Protein AF-G3Q3B6-F1 (afdb_monomer)

Organism: Gasterosteus aculeatus (NCBI:txid69293)

InterPro domains:
  IPR000182 GNAT domain [PF00583] (89-190)
  IPR000182 GNAT domain [PS51186] (56-191)
  IPR016181 Acyl-CoA N-acyltransferase [SSF55729] (72-191)
  IPR050769 N-acetyltransferase, camello-type [PTHR13947] (3-191)

Mean predicted aligned error: 5.55 Å

Secondary structure (DSSP, 8-state):
-TTEEEEE--GGGHHHHHHHHHHHHHHHHHIIIIIHHHH-HHHHHHHHHHHHHHHHHH--THHHHHHHHHHHHHHHHHHHHHHHHHHHHHHTTTTTSHHHHHSSSSEEEEEEEETTEEEEEEEEEE-SSTTPPEEEEEEEE-GGGTTSSHHHHHHHHHHHHHHHTT-S-EEE----SS-HHHHHHHHTT--

Radius of gyration: 20.6 Å; Cα contacts (8 Å, |Δi|>4): 233; chains: 1; bounding box: 47×40×57 Å

Foldseek 3Di:
DVAKDKDFDDPVCLVLLLVQLLVQLVVVLCCCLPVVCVVCVVNVVVQVVVLVVVCVVPVDPVSVPVSVVVSSVVSSVVSNVVSVVVSVVCCVPCSVCVCVRAVDPQKTKIFIDDPNHGFWIWMWGADPPVLGAIEIDSTGGHPVCPPVCPSVVRLVVNVVSCVVVVRPYYDYDDPDPDDPVVVSVVVSVHD

Structure (mmCIF, N/CA/C/O backbone):
data_AF-G3Q3B6-F1
#
_entry.id   AF-G3Q3B6-F1
#
loop_
_atom_site.group_PDB
_atom_site.id
_atom_site.type_symbol
_atom_site.label_atom_id
_atom_site.label_alt_id
_atom_site.label_comp_id
_atom_site.label_asym_id
_atom_site.label_entity_id
_atom_site.label_seq_id
_atom_site.pdbx_PDB_ins_code
_atom_site.Cartn_x
_atom_site.Cartn_y
_atom_site.Cartn_z
_atom_site.occupancy
_atom_site.B_iso_or_equiv
_atom_site.auth_seq_id
_atom_site.auth_comp_id
_atom_site.auth_asym_id
_atom_site.auth_atom_id
_atom_site.pdbx_PDB_model_num
ATOM 1 N N . LEU A 1 1 ? -15.740 -17.946 1.221 1.00 59.12 1 LEU A N 1
ATOM 2 C CA . LEU A 1 1 ? -15.322 -17.096 2.367 1.00 59.12 1 LEU A CA 1
ATOM 3 C C . LEU A 1 1 ? -15.777 -17.650 3.726 1.00 59.12 1 LEU A C 1
ATOM 5 O O . LEU A 1 1 ? -15.779 -16.903 4.690 1.00 59.12 1 LEU A O 1
ATOM 9 N N . GLN A 1 2 ? -16.114 -18.942 3.843 1.00 56.19 2 GLN A N 1
ATOM 10 C CA . GLN A 1 2 ? -16.804 -19.506 5.017 1.00 56.19 2 GLN A CA 1
ATOM 11 C C . GLN A 1 2 ? -16.041 -19.474 6.359 1.00 56.19 2 GLN A C 1
ATOM 13 O O . GLN A 1 2 ? -16.609 -19.918 7.333 1.00 56.19 2 GLN A O 1
ATOM 18 N N . ASN A 1 3 ? -14.832 -18.907 6.447 1.00 81.38 3 ASN A N 1
ATOM 19 C CA . ASN A 1 3 ? -14.076 -18.725 7.699 1.00 81.38 3 ASN A CA 1
ATOM 20 C C . ASN A 1 3 ? -13.220 -17.437 7.663 1.00 81.38 3 ASN A C 1
ATOM 22 O O . ASN A 1 3 ? -12.072 -17.445 8.104 1.00 81.38 3 ASN A O 1
ATOM 26 N N . LEU A 1 4 ? -13.714 -16.356 7.040 1.00 91.69 4 LEU A N 1
ATOM 27 C CA . LEU A 1 4 ? -13.042 -15.051 7.102 1.00 91.69 4 LEU A CA 1
ATOM 28 C C . LEU A 1 4 ? -13.477 -14.323 8.376 1.00 91.69 4 LEU A C 1
ATOM 30 O O . LEU A 1 4 ? -14.649 -13.978 8.509 1.00 91.69 4 LEU A O 1
ATOM 34 N N . VAL A 1 5 ? -12.526 -14.025 9.255 1.00 94.94 5 VAL A N 1
ATOM 35 C CA . VAL A 1 5 ? -12.760 -13.225 10.461 1.00 94.94 5 VAL A CA 1
ATOM 36 C C . VAL A 1 5 ? -11.891 -11.980 10.392 1.00 94.94 5 VAL A C 1
ATOM 38 O O . VAL A 1 5 ? -10.690 -12.072 10.157 1.00 94.94 5 VAL A O 1
ATOM 41 N N . VAL A 1 6 ? -12.494 -10.807 10.583 1.00 96.88 6 VAL A N 1
ATOM 42 C CA . VAL A 1 6 ? -11.742 -9.562 10.765 1.00 96.88 6 VAL A CA 1
ATOM 43 C C . VAL A 1 6 ? -11.764 -9.223 12.245 1.00 96.88 6 VAL A C 1
ATOM 45 O O . VAL A 1 6 ? -12.829 -8.927 12.786 1.00 96.88 6 VAL A O 1
ATOM 48 N N . ARG A 1 7 ? -10.597 -9.280 12.884 1.00 96.56 7 ARG A N 1
ATOM 49 C CA . ARG A 1 7 ? -10.422 -8.994 14.312 1.00 96.56 7 ARG A CA 1
ATOM 50 C C . ARG A 1 7 ? -9.305 -7.985 14.531 1.00 96.56 7 ARG A C 1
ATOM 52 O O . ARG A 1 7 ? -8.579 -7.635 13.603 1.00 96.56 7 ARG A O 1
ATOM 59 N N . GLU A 1 8 ? -9.214 -7.472 15.747 1.00 96.75 8 GLU A N 1
ATOM 60 C CA . GLU A 1 8 ? -8.090 -6.628 16.141 1.00 96.75 8 GLU A CA 1
ATOM 61 C C . GLU A 1 8 ? -6.790 -7.434 16.154 1.00 96.75 8 GLU A C 1
ATOM 63 O O . GLU A 1 8 ? -6.793 -8.663 16.270 1.00 96.75 8 GLU A O 1
ATOM 68 N N . PHE A 1 9 ? -5.687 -6.719 15.970 1.00 96.75 9 PHE A N 1
ATOM 69 C CA . PHE A 1 9 ? -4.343 -7.266 16.050 1.00 96.75 9 PHE A CA 1
ATOM 70 C C . PHE A 1 9 ? -4.057 -7.885 17.419 1.00 96.75 9 PHE A C 1
ATOM 72 O O . PHE A 1 9 ? -4.293 -7.258 18.451 1.00 96.75 9 PHE A O 1
ATOM 79 N N . GLU A 1 10 ? -3.452 -9.067 17.407 1.00 95.44 10 GLU A N 1
ATOM 80 C CA . GLU A 1 10 ? -2.908 -9.723 18.590 1.00 95.44 10 GLU A CA 1
ATOM 81 C C . GLU A 1 10 ? -1.375 -9.792 18.489 1.00 95.44 10 GLU A C 1
ATOM 83 O O . GLU A 1 10 ? -0.837 -9.923 17.388 1.00 95.44 10 GLU A O 1
ATOM 88 N N . PRO A 1 11 ? -0.629 -9.760 19.611 1.00 94.12 11 PRO A N 1
ATOM 89 C CA . PRO A 1 11 ? 0.836 -9.818 19.581 1.00 94.12 11 PRO A CA 1
ATOM 90 C C . PRO A 1 11 ? 1.403 -11.044 18.848 1.00 94.12 11 PRO A C 1
ATOM 92 O O . PRO A 1 11 ? 2.481 -10.955 18.260 1.00 94.12 11 PRO A O 1
ATOM 95 N N . ALA A 1 12 ? 0.666 -12.160 18.841 1.00 94.50 12 ALA A N 1
ATOM 96 C CA . ALA A 1 12 ? 1.022 -13.372 18.105 1.00 94.50 12 ALA A CA 1
ATOM 97 C C . ALA A 1 12 ? 1.047 -13.160 16.578 1.00 94.50 12 ALA A C 1
ATOM 99 O O . ALA A 1 12 ? 1.847 -13.785 15.888 1.00 94.50 12 ALA A O 1
ATOM 100 N N . ASP A 1 13 ? 0.252 -12.223 16.051 1.00 95.00 13 ASP A N 1
ATOM 101 C CA . ASP A 1 13 ? 0.173 -11.944 14.613 1.00 95.00 13 ASP A CA 1
ATOM 102 C C . ASP A 1 13 ? 1.368 -11.120 14.104 1.00 95.00 13 ASP A C 1
ATOM 104 O O . ASP A 1 13 ? 1.509 -10.919 12.897 1.00 95.00 13 ASP A O 1
ATOM 108 N N . LYS A 1 14 ? 2.217 -10.585 14.999 1.00 94.31 14 LYS A N 1
ATOM 109 C CA . LYS A 1 14 ? 3.242 -9.578 14.667 1.00 94.31 14 LYS A CA 1
ATOM 110 C C . LYS A 1 14 ? 4.101 -9.985 13.474 1.00 94.31 14 LYS A C 1
ATOM 112 O O . LYS A 1 14 ? 4.296 -9.181 12.563 1.00 94.31 14 LYS A O 1
ATOM 117 N N . GLN A 1 15 ? 4.587 -11.223 13.471 1.00 94.25 15 GLN A N 1
ATOM 118 C CA . GLN A 1 15 ? 5.457 -11.720 12.411 1.00 94.25 15 GLN A CA 1
ATOM 119 C C . GLN A 1 15 ? 4.713 -11.834 11.073 1.00 94.25 15 GLN A C 1
ATOM 121 O O . GLN A 1 15 ? 5.225 -11.370 10.055 1.00 94.25 15 GLN A O 1
ATOM 126 N N . GLU A 1 16 ? 3.491 -12.374 11.068 1.00 95.19 16 GLU A N 1
ATOM 127 C CA . GLU A 1 16 ? 2.678 -12.496 9.850 1.00 95.19 16 GLU A CA 1
ATOM 128 C C . GLU A 1 16 ? 2.286 -11.124 9.285 1.00 95.19 16 GLU A C 1
ATOM 130 O O . GLU A 1 16 ? 2.344 -10.905 8.076 1.00 95.19 16 GLU A O 1
ATOM 135 N N . VAL A 1 17 ? 1.945 -10.164 10.150 1.00 95.44 17 VAL A N 1
ATOM 136 C CA . VAL A 1 17 ? 1.612 -8.786 9.756 1.00 95.44 17 VAL A CA 1
ATOM 137 C C . VAL A 1 17 ? 2.814 -8.086 9.124 1.00 95.44 17 VAL A C 1
ATOM 139 O O . VAL A 1 17 ? 2.673 -7.454 8.074 1.00 95.44 17 VAL A O 1
ATOM 142 N N . GLN A 1 18 ? 3.999 -8.213 9.730 1.00 94.12 18 GLN A N 1
ATOM 143 C CA . GLN A 1 18 ? 5.235 -7.640 9.194 1.00 94.12 18 GLN A CA 1
ATOM 144 C C . GLN A 1 18 ? 5.601 -8.251 7.837 1.00 94.12 18 GLN A C 1
ATOM 146 O O . GLN A 1 18 ? 5.939 -7.509 6.914 1.00 94.12 18 GLN A O 1
ATOM 151 N N . GLN A 1 19 ? 5.485 -9.575 7.694 1.00 94.12 19 GLN A N 1
ATOM 152 C CA . GLN A 1 19 ? 5.729 -10.274 6.430 1.00 94.12 19 GLN A CA 1
ATOM 153 C C . GLN A 1 19 ? 4.741 -9.833 5.347 1.00 94.12 19 GLN A C 1
ATOM 155 O O . GLN A 1 19 ? 5.152 -9.418 4.267 1.00 94.12 19 GLN A O 1
ATOM 160 N N . LEU A 1 20 ? 3.442 -9.812 5.652 1.00 94.06 20 LEU A N 1
ATOM 161 C CA . LEU A 1 20 ? 2.406 -9.401 4.704 1.00 94.06 20 LEU A CA 1
ATOM 162 C C . LEU A 1 20 ? 2.561 -7.938 4.255 1.00 94.06 20 LEU A C 1
ATOM 164 O O . LEU A 1 20 ? 2.286 -7.591 3.099 1.00 94.06 20 LEU A O 1
ATOM 168 N N . PHE A 1 21 ? 2.982 -7.062 5.168 1.00 92.38 21 PHE A N 1
ATOM 169 C CA . PHE A 1 21 ? 3.305 -5.678 4.847 1.00 92.38 21 PHE A CA 1
ATOM 170 C C . PHE A 1 21 ? 4.552 -5.583 3.957 1.00 92.38 21 PHE A C 1
ATOM 172 O O . PHE A 1 21 ? 4.517 -4.897 2.934 1.00 92.38 21 PHE A O 1
ATOM 179 N N . HIS A 1 22 ? 5.626 -6.292 4.315 1.00 92.12 22 HIS A N 1
ATOM 180 C CA . HIS A 1 22 ? 6.866 -6.343 3.544 1.00 92.12 22 HIS A CA 1
ATOM 181 C C . HIS A 1 22 ? 6.621 -6.830 2.112 1.00 92.12 22 HIS A C 1
ATOM 183 O O . HIS A 1 22 ? 6.992 -6.149 1.156 1.00 92.12 22 HIS A O 1
ATOM 189 N N . ASP A 1 23 ? 5.930 -7.956 1.955 1.00 90.88 23 ASP A N 1
ATOM 190 C CA . ASP A 1 23 ? 5.665 -8.563 0.653 1.00 90.88 23 ASP A CA 1
ATOM 191 C C . ASP A 1 23 ? 4.774 -7.663 -0.208 1.00 90.88 23 ASP A C 1
ATOM 193 O O . ASP A 1 23 ? 5.063 -7.438 -1.385 1.00 90.88 23 ASP A O 1
ATOM 197 N N . GLY A 1 24 ? 3.749 -7.050 0.397 1.00 88.25 24 GLY A N 1
ATOM 198 C CA . GLY A 1 24 ? 2.901 -6.069 -0.281 1.00 88.25 24 GLY A CA 1
ATOM 199 C C . GLY A 1 24 ? 3.683 -4.858 -0.804 1.00 88.25 24 GLY A C 1
ATOM 200 O O . GLY A 1 24 ? 3.431 -4.391 -1.915 1.00 88.25 24 GLY A O 1
ATOM 201 N N . MET A 1 25 ? 4.665 -4.371 -0.041 1.00 87.25 25 MET A N 1
ATOM 202 C CA . MET A 1 25 ? 5.545 -3.280 -0.471 1.00 87.25 25 MET A CA 1
ATOM 203 C C . MET A 1 25 ? 6.546 -3.728 -1.544 1.00 87.25 25 MET A C 1
ATOM 205 O O . MET A 1 25 ? 6.805 -2.979 -2.485 1.00 87.25 25 MET A O 1
ATOM 209 N N . MET A 1 26 ? 7.093 -4.942 -1.448 1.00 88.06 26 MET A N 1
ATOM 210 C CA . MET A 1 26 ? 8.046 -5.471 -2.428 1.00 88.06 26 MET A CA 1
ATOM 211 C C . MET A 1 26 ? 7.406 -5.724 -3.796 1.00 88.06 26 MET A C 1
ATOM 213 O O . MET A 1 26 ? 8.040 -5.469 -4.821 1.00 88.06 26 MET A O 1
ATOM 217 N N . GLU A 1 27 ? 6.136 -6.134 -3.843 1.00 85.44 27 GLU A N 1
ATOM 218 C CA . GLU A 1 27 ? 5.376 -6.227 -5.097 1.00 85.44 27 GLU A CA 1
ATOM 219 C C . GLU A 1 27 ? 5.288 -4.880 -5.830 1.00 85.44 27 GLU A C 1
ATOM 221 O O . GLU A 1 27 ? 5.292 -4.832 -7.064 1.00 85.44 27 GLU A O 1
ATOM 226 N N . MET A 1 28 ? 5.262 -3.774 -5.082 1.00 81.19 28 MET A N 1
ATOM 227 C CA . MET A 1 28 ? 5.187 -2.438 -5.657 1.00 81.19 28 MET A CA 1
ATOM 228 C C . MET A 1 28 ? 6.457 -2.070 -6.437 1.00 81.19 28 MET A C 1
ATOM 230 O O . MET A 1 28 ? 6.348 -1.318 -7.397 1.00 81.19 28 MET A O 1
ATOM 234 N N . VAL A 1 29 ? 7.627 -2.641 -6.102 1.00 83.81 29 VAL A N 1
ATOM 235 C CA . VAL A 1 29 ? 8.920 -2.353 -6.762 1.00 83.81 29 VAL A CA 1
ATOM 236 C C . VAL A 1 29 ? 8.857 -2.611 -8.264 1.00 83.81 29 VAL A C 1
ATOM 238 O O . VAL A 1 29 ? 9.256 -1.762 -9.062 1.00 83.81 29 VAL A O 1
ATOM 241 N N . ALA A 1 30 ? 8.380 -3.793 -8.655 1.00 77.19 30 ALA A N 1
ATOM 242 C CA . ALA A 1 30 ? 8.280 -4.160 -10.062 1.00 77.19 30 ALA A CA 1
ATOM 243 C C . ALA A 1 30 ? 7.207 -3.311 -10.761 1.00 77.19 30 ALA A C 1
ATOM 245 O O . ALA A 1 30 ? 7.407 -2.827 -11.877 1.00 77.19 30 ALA A O 1
ATOM 246 N N . ASP A 1 31 ? 6.087 -3.065 -10.084 1.00 78.44 31 ASP A N 1
ATOM 247 C CA . ASP A 1 31 ? 4.988 -2.288 -10.646 1.00 78.44 31 ASP A CA 1
ATOM 248 C C . ASP A 1 31 ? 5.387 -0.832 -10.923 1.00 78.44 31 ASP A C 1
ATOM 250 O O . ASP A 1 31 ? 5.115 -0.322 -12.011 1.00 78.44 31 ASP A O 1
ATOM 254 N N . THR A 1 32 ? 6.092 -0.163 -10.011 1.00 76.81 32 THR A N 1
ATOM 255 C CA . THR A 1 32 ? 6.576 1.210 -10.223 1.00 76.81 32 THR A CA 1
ATOM 256 C C . THR A 1 32 ? 7.712 1.281 -11.236 1.00 76.81 32 THR A C 1
ATOM 258 O O . THR A 1 32 ? 7.725 2.191 -12.070 1.00 76.81 32 THR A O 1
ATOM 261 N N . ALA A 1 33 ? 8.645 0.325 -11.209 1.00 80.31 33 ALA A N 1
ATOM 262 C CA . ALA A 1 33 ? 9.773 0.303 -12.134 1.00 80.31 33 ALA A CA 1
ATOM 263 C C . ALA A 1 33 ? 9.313 0.146 -13.593 1.00 80.31 33 ALA A C 1
ATOM 265 O O . ALA A 1 33 ? 9.738 0.924 -14.453 1.00 80.31 33 ALA A O 1
ATOM 266 N N . PHE A 1 34 ? 8.410 -0.810 -13.847 1.00 78.50 34 PHE A N 1
ATOM 267 C CA . PHE A 1 34 ? 7.986 -1.192 -15.197 1.00 78.50 34 PHE A CA 1
ATOM 268 C C . PHE A 1 34 ? 6.648 -0.568 -15.614 1.00 78.50 34 PHE A C 1
ATOM 270 O O . PHE A 1 34 ? 6.571 0.080 -16.656 1.00 78.50 34 PHE A O 1
ATOM 277 N N . ARG A 1 35 ? 5.573 -0.715 -14.821 1.00 74.56 35 ARG A N 1
ATOM 278 C CA . ARG A 1 35 ? 4.244 -0.189 -15.209 1.00 74.56 35 ARG A CA 1
ATOM 279 C C . ARG A 1 35 ? 4.150 1.324 -15.065 1.00 74.56 35 ARG A C 1
ATOM 281 O O . ARG A 1 35 ? 3.409 1.950 -15.824 1.00 74.56 35 ARG A O 1
ATOM 288 N N . GLY A 1 36 ? 4.907 1.912 -14.138 1.00 73.69 36 GLY A N 1
ATOM 289 C CA . GLY A 1 36 ? 5.020 3.366 -14.006 1.00 73.69 36 GLY A CA 1
ATOM 290 C C . GLY A 1 36 ? 5.540 4.022 -15.287 1.00 73.69 36 GLY A C 1
ATOM 291 O O . GLY A 1 36 ? 5.038 5.065 -15.689 1.00 73.69 36 GLY A O 1
ATOM 292 N N . LEU A 1 37 ? 6.461 3.362 -15.999 1.00 74.62 37 LEU A N 1
ATOM 293 C CA . LEU A 1 37 ? 6.990 3.865 -17.268 1.00 74.62 37 LEU A CA 1
ATOM 294 C C . LEU A 1 37 ? 5.900 3.996 -18.345 1.00 74.62 37 LEU A C 1
ATOM 296 O O . LEU A 1 37 ? 5.876 4.973 -19.083 1.00 74.62 37 LEU A O 1
ATOM 300 N N . ARG A 1 38 ? 4.945 3.059 -18.383 1.00 73.06 38 ARG A N 1
ATOM 301 C CA . ARG A 1 38 ? 3.825 3.088 -19.337 1.00 73.06 38 ARG A CA 1
ATOM 302 C C . ARG A 1 38 ? 2.876 4.276 -19.127 1.00 73.06 38 ARG A C 1
ATOM 304 O O . ARG A 1 38 ? 2.184 4.656 -20.061 1.00 73.06 38 ARG A O 1
ATOM 311 N N . HIS A 1 39 ? 2.832 4.846 -17.922 1.00 73.62 39 HIS A N 1
ATOM 312 C CA . HIS A 1 39 ? 1.959 5.979 -17.592 1.00 73.62 39 HIS A CA 1
ATOM 313 C C . HIS A 1 39 ? 2.618 7.345 -17.844 1.00 73.62 39 HIS A C 1
ATOM 315 O O . HIS A 1 39 ? 1.930 8.360 -17.804 1.00 73.62 39 HIS A O 1
ATOM 321 N N . HIS A 1 40 ? 3.923 7.380 -18.132 1.00 78.75 40 HIS A N 1
ATOM 322 C CA . HIS A 1 40 ? 4.673 8.603 -18.418 1.00 78.75 40 HIS A CA 1
ATOM 323 C C . HIS A 1 40 ? 5.255 8.546 -19.841 1.00 78.75 40 HIS A C 1
ATOM 325 O O . HIS A 1 40 ? 6.431 8.204 -20.000 1.00 78.75 40 HIS A O 1
ATOM 331 N N . PRO A 1 41 ? 4.457 8.873 -20.881 1.00 81.12 41 PRO A N 1
ATOM 332 C CA . PRO A 1 41 ? 4.912 8.820 -22.273 1.00 81.12 41 PRO A CA 1
ATOM 333 C C . PRO A 1 41 ? 6.128 9.723 -22.517 1.00 81.12 41 PRO A C 1
ATOM 335 O O . PRO A 1 41 ? 7.032 9.333 -23.246 1.00 81.12 41 PRO A O 1
ATOM 338 N N . GLU A 1 42 ? 6.226 10.849 -21.808 1.00 86.38 42 GLU A N 1
ATOM 339 C CA . GLU A 1 42 ? 7.389 11.746 -21.847 1.00 86.38 42 GLU A CA 1
ATOM 340 C C . GLU A 1 42 ? 8.698 11.044 -21.463 1.00 86.38 42 GLU A C 1
ATOM 342 O O . GLU A 1 42 ? 9.733 11.239 -22.093 1.00 86.38 42 GLU A O 1
ATOM 347 N N . SER A 1 43 ? 8.666 10.171 -20.448 1.00 85.81 43 SER A N 1
ATOM 348 C CA . SER A 1 43 ? 9.855 9.413 -20.036 1.00 85.81 43 SER A CA 1
ATOM 349 C C . SER A 1 43 ? 10.265 8.386 -21.091 1.00 85.81 43 SER A C 1
ATOM 351 O O . SER A 1 43 ? 11.455 8.171 -21.306 1.00 85.81 43 SER A O 1
ATOM 353 N N . LEU A 1 44 ? 9.289 7.763 -21.761 1.00 88.12 44 LEU A N 1
ATOM 354 C CA . LEU A 1 44 ? 9.541 6.837 -22.866 1.00 88.12 44 LEU A CA 1
ATOM 355 C C . LEU A 1 44 ? 10.144 7.559 -24.075 1.00 88.12 44 LEU A C 1
ATOM 357 O O . LEU A 1 44 ? 11.132 7.079 -24.629 1.00 88.12 44 LEU A O 1
ATOM 361 N N . LEU A 1 45 ? 9.590 8.717 -24.443 1.00 89.31 45 LEU A N 1
ATOM 362 C CA . LEU A 1 45 ? 10.107 9.555 -25.525 1.00 89.31 45 LEU A CA 1
ATOM 363 C C . LEU A 1 45 ? 11.536 10.018 -25.235 1.00 89.31 45 LEU A C 1
ATOM 365 O O . LEU A 1 45 ? 12.397 9.896 -26.102 1.00 89.31 45 LEU A O 1
ATOM 369 N N . LEU A 1 46 ? 11.817 10.457 -24.005 1.00 89.69 46 LEU A N 1
ATOM 370 C CA . LEU A 1 46 ? 13.163 10.840 -23.582 1.00 89.69 46 LEU A CA 1
ATOM 371 C C . LEU A 1 46 ? 14.156 9.673 -23.714 1.00 89.69 46 LEU A C 1
ATOM 373 O O . LEU A 1 46 ? 15.243 9.849 -24.259 1.00 89.69 46 LEU A O 1
ATOM 377 N N . TYR A 1 47 ? 13.795 8.471 -23.250 1.00 89.94 47 TYR A N 1
ATOM 378 C CA . TYR A 1 47 ? 14.668 7.296 -23.363 1.00 89.94 47 TYR A CA 1
ATOM 379 C C . TYR A 1 47 ? 14.899 6.878 -24.818 1.00 89.94 47 TYR A C 1
ATOM 381 O O . TYR A 1 47 ? 16.026 6.532 -25.180 1.00 89.94 47 TYR A O 1
ATOM 389 N N . ALA A 1 48 ? 13.868 6.948 -25.662 1.00 90.38 48 ALA A N 1
ATOM 390 C CA . ALA A 1 48 ? 13.993 6.678 -27.090 1.00 90.38 48 ALA A CA 1
ATOM 391 C C . ALA A 1 48 ? 14.905 7.707 -27.776 1.00 90.38 48 ALA A C 1
ATOM 393 O O . ALA A 1 48 ? 15.845 7.317 -28.465 1.00 90.38 48 ALA A O 1
ATOM 394 N N . ALA A 1 49 ? 14.694 9.003 -27.522 1.00 92.69 49 ALA A N 1
ATOM 395 C CA . ALA A 1 49 ? 15.512 10.084 -28.068 1.00 92.69 49 ALA A CA 1
ATOM 396 C C . ALA A 1 49 ? 16.987 9.950 -27.659 1.00 92.69 49 ALA A C 1
ATOM 398 O O . ALA A 1 49 ? 17.866 10.031 -28.513 1.00 92.69 49 ALA A O 1
ATOM 399 N N . MET A 1 50 ? 17.259 9.655 -26.382 1.00 90.25 50 MET A N 1
ATOM 400 C CA . MET A 1 50 ? 18.617 9.390 -25.891 1.00 90.25 50 MET A CA 1
ATOM 401 C C . MET A 1 50 ? 19.261 8.188 -26.590 1.00 90.25 50 MET A C 1
ATOM 403 O O . MET A 1 50 ? 20.426 8.249 -26.971 1.00 90.25 50 MET A O 1
ATOM 407 N N . THR A 1 51 ? 18.503 7.110 -26.802 1.00 92.00 51 THR A N 1
ATOM 408 C CA . THR A 1 51 ? 19.005 5.904 -27.481 1.00 92.00 51 THR A CA 1
ATOM 409 C C . THR A 1 51 ? 19.333 6.180 -28.949 1.00 92.00 51 THR A C 1
ATOM 411 O O . THR A 1 51 ? 20.403 5.791 -29.414 1.00 92.00 51 THR A O 1
ATOM 414 N N . VAL A 1 52 ? 18.459 6.896 -29.664 1.00 92.12 52 VAL A N 1
ATOM 415 C CA . VAL A 1 52 ? 18.676 7.285 -31.068 1.00 92.12 52 VAL A CA 1
ATOM 416 C C . VAL A 1 52 ? 19.873 8.226 -31.196 1.00 92.12 52 VAL A C 1
ATOM 418 O O . VAL A 1 52 ? 20.736 7.993 -32.037 1.00 92.12 52 VAL A O 1
ATOM 421 N N . LEU A 1 53 ? 19.974 9.243 -30.336 1.00 92.94 53 LEU A N 1
ATOM 422 C CA . LEU A 1 53 ? 21.096 10.183 -30.341 1.00 92.94 53 LEU A CA 1
ATOM 423 C C . LEU A 1 53 ? 22.432 9.465 -30.101 1.00 92.94 53 LEU A C 1
ATOM 425 O O . LEU A 1 53 ? 23.383 9.664 -30.855 1.00 92.94 53 LEU A O 1
ATOM 429 N N . CYS A 1 54 ? 22.499 8.583 -29.098 1.00 90.50 54 CYS A N 1
ATOM 430 C CA . CYS A 1 54 ? 23.701 7.792 -28.838 1.00 90.50 54 CYS A CA 1
ATOM 431 C C . CYS A 1 54 ? 24.041 6.852 -30.003 1.00 90.50 54 CYS A C 1
ATOM 433 O O . CYS A 1 54 ? 25.220 6.700 -30.325 1.00 90.50 54 CYS A O 1
ATOM 435 N N . PHE A 1 55 ? 23.043 6.248 -30.657 1.00 91.62 55 PHE A N 1
ATOM 436 C CA . PHE A 1 55 ? 23.264 5.408 -31.835 1.00 91.62 55 PHE A CA 1
ATOM 437 C C . PHE A 1 55 ? 23.836 6.208 -33.013 1.00 91.62 55 PHE A C 1
ATOM 439 O O . PHE A 1 55 ? 24.820 5.774 -33.599 1.00 91.62 55 PHE A O 1
ATOM 446 N N . VAL A 1 56 ? 23.287 7.387 -33.324 1.00 92.44 56 VAL A N 1
ATOM 447 C CA . VAL A 1 56 ? 23.776 8.237 -34.429 1.00 92.44 56 VAL A CA 1
ATOM 448 C C . VAL A 1 56 ? 25.229 8.665 -34.211 1.00 92.44 56 VAL A C 1
ATOM 450 O O . VAL A 1 56 ? 26.007 8.681 -35.159 1.00 92.44 56 VAL A O 1
ATOM 453 N N . ILE A 1 57 ? 25.614 8.968 -32.968 1.00 91.12 57 ILE A N 1
ATOM 454 C CA . ILE A 1 57 ? 26.981 9.398 -32.636 1.00 91.12 57 ILE A CA 1
ATOM 455 C C . ILE A 1 57 ? 27.976 8.228 -32.680 1.00 91.12 57 ILE A C 1
ATOM 457 O O . ILE A 1 57 ? 29.100 8.392 -33.145 1.00 91.12 57 ILE A O 1
ATOM 461 N N . THR 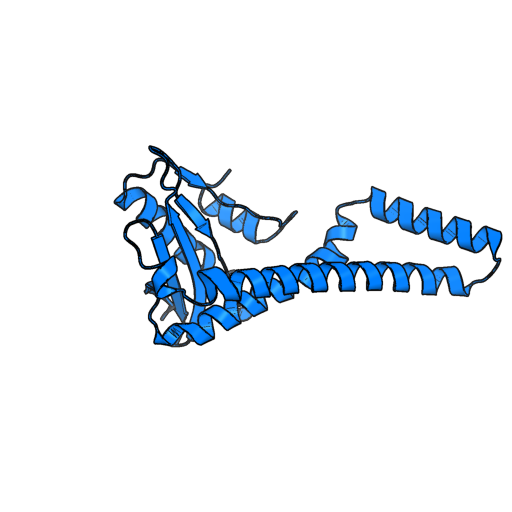A 1 58 ? 27.593 7.056 -32.168 1.00 91.69 58 THR A N 1
ATOM 462 C CA . THR A 1 58 ? 28.523 5.922 -31.995 1.00 91.69 58 THR A CA 1
ATOM 463 C C . THR A 1 58 ? 28.495 4.906 -33.137 1.00 91.69 58 THR A C 1
ATOM 465 O O . THR A 1 58 ? 29.422 4.109 -33.250 1.00 91.69 58 THR A O 1
ATOM 468 N N . VAL A 1 59 ? 27.433 4.894 -33.954 1.00 89.69 59 VAL A N 1
ATOM 469 C CA . VAL A 1 59 ? 27.156 3.917 -35.031 1.00 89.69 59 VAL A CA 1
ATOM 470 C C . VAL A 1 59 ? 27.228 2.459 -34.535 1.00 89.69 59 VAL A C 1
ATOM 472 O O . VAL A 1 59 ? 27.498 1.518 -35.278 1.00 89.69 59 VAL A O 1
ATOM 475 N N . CYS A 1 60 ? 26.985 2.246 -33.238 1.00 90.50 60 CYS A N 1
ATOM 476 C CA . CYS A 1 60 ? 27.114 0.947 -32.590 1.00 90.50 60 CYS A CA 1
ATOM 477 C C . CYS A 1 60 ? 25.737 0.350 -32.287 1.00 90.50 60 CYS A C 1
ATOM 479 O O . CYS A 1 60 ? 24.990 0.850 -31.444 1.00 90.50 60 CYS A O 1
ATOM 481 N N . TRP A 1 61 ? 25.420 -0.774 -32.930 1.00 87.94 61 TRP A N 1
ATOM 482 C CA . TRP A 1 61 ? 24.133 -1.464 -32.780 1.00 87.94 61 TRP A CA 1
ATOM 483 C C . TRP A 1 61 ? 23.842 -1.932 -31.349 1.00 87.94 61 TRP A C 1
ATOM 485 O O . TRP A 1 61 ? 22.684 -1.963 -30.934 1.00 87.94 61 TRP A O 1
ATOM 495 N N . TRP A 1 62 ? 24.877 -2.225 -30.557 1.00 90.75 62 TRP A N 1
ATOM 496 C CA . TRP A 1 62 ? 24.718 -2.642 -29.162 1.00 90.75 62 TRP A CA 1
ATOM 497 C C . TRP A 1 62 ? 24.061 -1.574 -28.284 1.00 90.75 62 TRP A C 1
ATOM 499 O O . TRP A 1 62 ? 23.394 -1.917 -27.310 1.00 90.75 62 TRP A O 1
ATOM 509 N N . VAL A 1 63 ? 24.183 -0.291 -28.640 1.00 88.06 63 VAL A N 1
ATOM 510 C CA . VAL A 1 63 ? 23.593 0.826 -27.884 1.00 88.06 63 VAL A CA 1
ATOM 511 C C . VAL A 1 63 ? 22.068 0.738 -27.842 1.00 88.06 63 VAL A C 1
ATOM 513 O O . VAL A 1 63 ? 21.474 1.032 -26.806 1.00 88.06 63 VAL A O 1
ATOM 516 N N . ILE A 1 64 ? 21.442 0.250 -28.919 1.00 88.62 64 ILE A N 1
ATOM 517 C CA . ILE A 1 64 ? 19.984 0.089 -29.017 1.00 88.62 64 ILE A CA 1
ATOM 518 C C . ILE A 1 64 ? 19.461 -0.895 -27.961 1.00 88.62 64 ILE A C 1
ATOM 520 O O . ILE A 1 64 ? 18.338 -0.756 -27.486 1.00 88.62 64 ILE A O 1
ATOM 524 N N . VAL A 1 65 ? 20.280 -1.871 -27.560 1.00 88.50 65 VAL A N 1
ATOM 525 C CA . VAL A 1 65 ? 19.897 -2.907 -26.593 1.00 88.50 65 VAL A CA 1
ATOM 526 C C . VAL A 1 65 ? 20.404 -2.576 -25.191 1.00 88.50 65 VAL A C 1
ATOM 528 O O . VAL A 1 65 ? 19.639 -2.605 -24.227 1.00 88.50 65 VAL A O 1
ATOM 531 N N . LEU A 1 66 ? 21.685 -2.236 -25.053 1.00 92.56 66 LEU A N 1
ATOM 532 C CA . L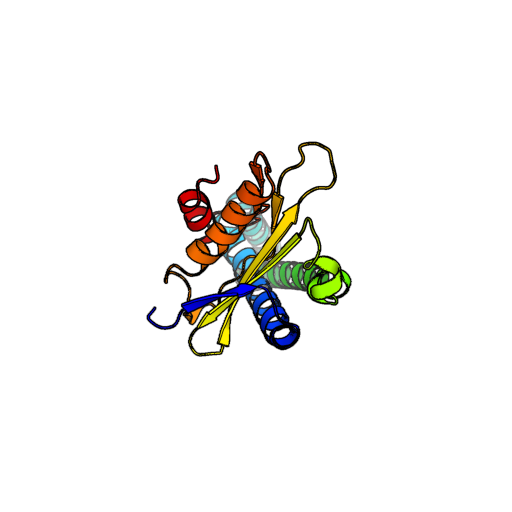EU A 1 66 ? 22.320 -2.060 -23.748 1.00 92.56 66 LEU A CA 1
ATOM 533 C C . LEU A 1 66 ? 21.816 -0.813 -23.019 1.00 92.56 66 LEU A C 1
ATOM 535 O O . LEU A 1 66 ? 21.595 -0.873 -21.810 1.00 92.56 66 LEU A O 1
ATOM 539 N N . LEU A 1 67 ? 21.595 0.301 -23.723 1.00 90.19 67 LEU A N 1
ATOM 540 C CA . LEU A 1 67 ? 21.202 1.550 -23.072 1.00 90.19 67 LEU A CA 1
ATOM 541 C C . LEU A 1 67 ? 19.796 1.459 -22.446 1.00 90.19 67 LEU A C 1
ATOM 543 O O . LEU A 1 67 ? 19.672 1.765 -21.256 1.00 90.19 67 LEU A O 1
ATOM 547 N N . PRO A 1 68 ? 18.749 0.964 -23.141 1.00 89.31 68 PRO A N 1
ATOM 548 C CA . PRO A 1 68 ? 17.449 0.745 -22.508 1.00 89.31 68 PRO A CA 1
ATOM 549 C C . PRO A 1 68 ? 17.505 -0.251 -21.347 1.00 89.31 68 PRO A C 1
ATOM 551 O O . PRO A 1 68 ? 16.851 -0.025 -20.329 1.00 89.31 68 PRO A O 1
ATOM 554 N N . LEU A 1 69 ? 18.307 -1.320 -21.450 1.00 90.69 69 LEU A N 1
ATOM 555 C CA . LEU A 1 69 ? 18.480 -2.284 -20.357 1.00 90.69 69 LEU A CA 1
ATOM 556 C C . LEU A 1 69 ? 19.104 -1.637 -19.116 1.00 90.69 69 LEU A C 1
ATOM 558 O O . LEU A 1 69 ? 18.600 -1.837 -18.012 1.00 90.69 69 LEU A O 1
ATOM 562 N N . ILE A 1 70 ? 20.148 -0.820 -19.286 1.00 92.69 70 ILE A N 1
ATOM 563 C CA . ILE A 1 70 ? 20.785 -0.079 -18.188 1.00 92.69 70 ILE A CA 1
ATOM 564 C C . ILE A 1 70 ? 19.800 0.912 -17.561 1.00 92.69 70 ILE A C 1
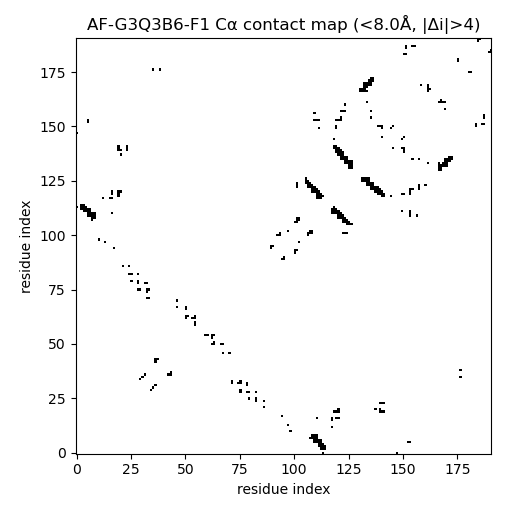ATOM 566 O O . ILE A 1 70 ? 19.713 0.994 -16.336 1.00 92.69 70 ILE A O 1
ATOM 570 N N . LEU A 1 71 ? 19.019 1.634 -18.370 1.00 90.56 71 LEU A N 1
ATOM 571 C CA . LEU A 1 71 ? 18.012 2.577 -17.872 1.00 90.56 71 LEU A CA 1
ATOM 572 C C . LEU A 1 71 ? 16.904 1.864 -17.086 1.00 90.56 71 LEU A C 1
ATOM 574 O O . LEU A 1 71 ? 16.541 2.302 -15.992 1.00 90.56 71 LEU A O 1
ATOM 578 N N . LEU A 1 72 ? 16.395 0.739 -17.596 1.00 89.75 72 LEU A N 1
ATOM 579 C CA . LEU A 1 72 ? 15.405 -0.086 -16.900 1.00 89.75 72 LEU A CA 1
ATOM 580 C C . LEU A 1 72 ? 15.971 -0.666 -15.600 1.00 89.75 72 LEU A C 1
ATOM 582 O O . LEU A 1 72 ? 15.299 -0.616 -14.568 1.00 89.75 72 LEU A O 1
ATOM 586 N N . TYR A 1 73 ? 17.215 -1.149 -15.622 1.00 91.56 73 TYR A N 1
ATOM 587 C CA . TYR A 1 73 ? 17.908 -1.626 -14.429 1.00 91.56 73 TYR A CA 1
ATOM 588 C C . TYR A 1 73 ? 18.094 -0.507 -13.397 1.00 91.56 73 TYR A C 1
ATOM 590 O O . TYR A 1 73 ? 17.787 -0.700 -12.223 1.00 91.56 73 TYR A O 1
ATOM 598 N N . GLY A 1 74 ? 18.511 0.687 -13.825 1.00 91.12 74 GLY A N 1
ATOM 599 C CA . GLY A 1 74 ? 18.652 1.860 -12.964 1.00 91.12 74 GLY A CA 1
ATOM 600 C C . GLY A 1 74 ? 17.332 2.262 -12.304 1.00 91.12 74 GLY A C 1
ATOM 601 O O . GLY A 1 74 ? 17.291 2.490 -11.094 1.0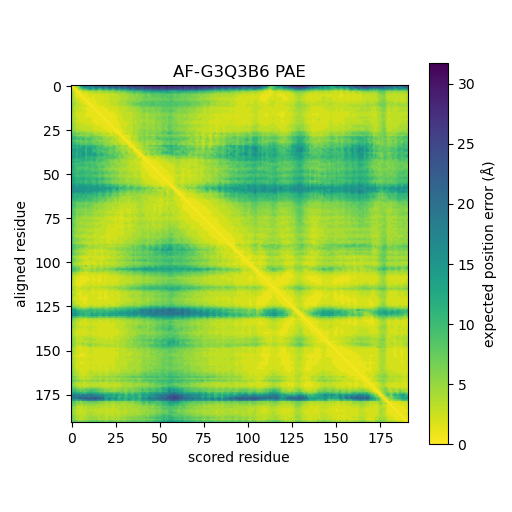0 91.12 74 GLY A O 1
ATOM 602 N N . ARG A 1 75 ? 16.224 2.266 -13.060 1.00 89.06 75 ARG A N 1
ATOM 603 C CA . ARG A 1 75 ? 14.873 2.502 -12.519 1.00 89.06 75 ARG A CA 1
ATOM 604 C C . ARG A 1 75 ? 14.466 1.440 -11.505 1.00 89.06 75 ARG A C 1
ATOM 606 O O . ARG A 1 75 ? 13.965 1.783 -10.434 1.00 89.06 75 ARG A O 1
ATOM 613 N N . TYR A 1 76 ? 14.683 0.166 -11.828 1.00 90.31 76 TYR A N 1
ATOM 614 C CA . TYR A 1 76 ? 14.399 -0.945 -10.923 1.00 90.31 76 TYR A CA 1
ATOM 615 C C . TYR A 1 76 ? 15.210 -0.825 -9.628 1.00 90.31 76 TYR A C 1
ATOM 617 O O . TYR A 1 76 ? 14.642 -0.883 -8.538 1.00 90.31 76 TYR A O 1
ATOM 625 N N . PHE A 1 77 ? 16.516 -0.571 -9.734 1.00 92.62 77 PHE A N 1
ATOM 626 C CA . PHE A 1 77 ? 17.411 -0.400 -8.594 1.00 92.62 77 PHE A CA 1
ATOM 627 C C . PHE A 1 77 ? 17.010 0.794 -7.722 1.00 92.62 77 PHE A C 1
ATOM 629 O O . PHE A 1 77 ? 16.922 0.660 -6.501 1.00 92.62 77 PHE A O 1
ATOM 636 N N . TYR A 1 78 ? 16.700 1.944 -8.329 1.00 90.19 78 TYR A N 1
ATOM 637 C CA . TYR A 1 78 ? 16.231 3.125 -7.603 1.00 90.19 78 TYR A CA 1
ATOM 638 C C . TYR A 1 78 ? 14.912 2.854 -6.871 1.00 90.19 78 TYR A C 1
ATOM 640 O O . TYR A 1 78 ? 14.803 3.123 -5.674 1.00 90.19 78 TYR A O 1
ATOM 648 N N . SER A 1 79 ? 13.935 2.253 -7.557 1.00 88.50 79 SER A N 1
ATOM 649 C CA . SER A 1 79 ? 12.645 1.892 -6.964 1.00 88.50 79 SER A CA 1
ATOM 650 C C . SER A 1 79 ? 12.811 0.919 -5.798 1.00 88.50 79 SER A C 1
ATOM 652 O O . SER A 1 79 ? 12.222 1.109 -4.733 1.00 88.50 79 SER A O 1
ATOM 654 N N . ARG A 1 80 ? 13.652 -0.106 -5.974 1.00 90.69 80 ARG A N 1
ATOM 655 C CA . ARG A 1 80 ? 13.962 -1.091 -4.937 1.00 90.69 80 ARG A CA 1
ATOM 656 C C . ARG A 1 80 ? 14.622 -0.430 -3.730 1.00 90.69 80 ARG A C 1
ATOM 658 O O . ARG A 1 80 ? 14.221 -0.682 -2.598 1.00 90.69 80 ARG A O 1
ATOM 665 N N . ARG A 1 81 ? 15.592 0.459 -3.957 1.00 91.56 81 ARG A N 1
ATOM 666 C CA . ARG A 1 81 ? 16.280 1.200 -2.891 1.00 91.56 81 ARG A CA 1
ATOM 667 C C . ARG A 1 81 ? 15.329 2.115 -2.126 1.00 91.56 81 ARG A C 1
ATOM 669 O O . ARG A 1 81 ? 15.430 2.208 -0.905 1.00 91.56 81 ARG A O 1
ATOM 676 N N . MET A 1 82 ? 14.399 2.769 -2.822 1.00 89.38 82 MET A N 1
ATOM 677 C CA . MET A 1 82 ? 13.409 3.627 -2.180 1.00 89.38 82 MET A CA 1
ATOM 678 C C . MET A 1 82 ? 12.465 2.823 -1.279 1.00 89.38 82 MET A C 1
ATOM 680 O O . MET A 1 82 ? 12.238 3.200 -0.131 1.00 89.38 82 MET A O 1
ATOM 684 N N . ILE A 1 83 ? 11.967 1.686 -1.770 1.00 88.62 83 ILE A N 1
ATOM 685 C CA . ILE A 1 83 ? 11.070 0.813 -1.004 1.00 88.62 83 ILE A CA 1
ATOM 686 C C . ILE A 1 83 ? 11.792 0.176 0.186 1.00 88.62 83 ILE A C 1
ATOM 688 O O . ILE A 1 83 ? 11.226 0.162 1.275 1.00 88.62 83 ILE A O 1
ATOM 692 N N . HIS A 1 84 ? 13.050 -0.255 0.040 1.00 89.81 84 HIS A N 1
ATOM 693 C CA . HIS A 1 84 ? 13.834 -0.749 1.179 1.00 89.81 84 HIS A CA 1
ATOM 694 C C . HIS A 1 84 ? 14.008 0.311 2.269 1.00 89.81 84 HIS A C 1
ATOM 696 O O . HIS A 1 84 ? 13.702 0.032 3.423 1.00 89.81 84 HIS A O 1
ATOM 702 N N . ARG A 1 85 ? 14.392 1.546 1.916 1.00 90.56 85 ARG A N 1
ATOM 703 C CA . ARG A 1 85 ? 14.485 2.638 2.903 1.00 90.56 85 ARG A CA 1
ATOM 704 C C . ARG A 1 85 ? 13.152 2.908 3.597 1.00 90.56 85 ARG A C 1
ATOM 706 O O . ARG A 1 85 ? 13.113 3.172 4.794 1.00 90.56 85 ARG A O 1
ATOM 713 N N . TYR A 1 86 ? 12.052 2.840 2.850 1.00 88.94 86 TYR A N 1
ATOM 714 C CA . TYR A 1 86 ? 10.719 3.001 3.419 1.00 88.94 86 TYR A CA 1
ATOM 715 C C . TYR A 1 86 ? 10.359 1.863 4.385 1.00 88.94 86 TYR A C 1
ATOM 717 O O . TYR A 1 86 ? 9.796 2.116 5.448 1.00 88.94 86 TYR A O 1
ATOM 725 N N . LEU A 1 87 ? 10.702 0.620 4.040 1.00 89.31 87 LEU A N 1
ATOM 726 C CA . LEU A 1 87 ? 10.503 -0.555 4.888 1.00 89.31 87 LEU A CA 1
ATOM 727 C C . LEU A 1 87 ? 11.340 -0.482 6.166 1.00 89.31 87 LEU A C 1
ATOM 729 O O . LEU A 1 87 ? 10.798 -0.707 7.242 1.00 89.31 87 LEU A O 1
ATOM 733 N N . GLU A 1 88 ? 12.612 -0.095 6.075 1.00 89.25 88 GLU A N 1
ATOM 734 C CA . GLU A 1 88 ? 13.482 0.141 7.236 1.00 89.25 88 GLU A CA 1
ATOM 735 C C . GLU A 1 88 ? 12.897 1.221 8.158 1.00 89.25 88 GLU A C 1
ATOM 737 O O . GLU A 1 88 ? 12.830 1.057 9.380 1.00 89.25 88 GLU A O 1
ATOM 742 N N . GLN A 1 89 ? 12.389 2.313 7.581 1.00 90.81 89 GLN A N 1
ATOM 743 C CA . GLN A 1 89 ? 11.761 3.386 8.347 1.00 90.81 89 GLN A CA 1
ATOM 744 C C . GLN A 1 89 ? 10.435 2.953 8.994 1.00 90.81 89 GLN A C 1
ATOM 746 O O . GLN A 1 89 ? 10.147 3.333 10.126 1.00 90.81 89 GLN A O 1
ATOM 751 N N . ALA A 1 90 ? 9.613 2.164 8.298 1.00 88.88 90 ALA A N 1
ATOM 752 C CA . ALA A 1 90 ? 8.382 1.609 8.860 1.00 88.88 90 ALA A CA 1
ATOM 753 C C . ALA A 1 90 ? 8.688 0.594 9.975 1.00 88.88 90 ALA A C 1
ATOM 755 O O . ALA A 1 90 ? 8.060 0.624 11.033 1.00 88.88 90 ALA A O 1
ATOM 756 N N . SER A 1 91 ? 9.692 -0.262 9.771 1.00 88.06 91 SER A N 1
ATOM 757 C CA . SER A 1 91 ? 10.139 -1.263 10.743 1.00 88.06 91 SER A CA 1
ATOM 758 C C . SER A 1 91 ? 10.740 -0.636 11.999 1.00 88.06 91 SER A C 1
ATOM 760 O O . SER A 1 91 ? 10.549 -1.166 13.083 1.00 88.06 91 SER A O 1
ATOM 762 N N . SER A 1 92 ? 11.441 0.491 11.883 1.00 86.81 92 SER A N 1
ATOM 763 C CA . SER A 1 92 ? 11.969 1.240 13.036 1.00 86.81 92 SER A CA 1
ATOM 764 C C . SER A 1 92 ? 10.920 2.106 13.744 1.00 86.81 92 SER A C 1
ATOM 766 O O . SER A 1 92 ? 11.205 2.675 14.795 1.00 86.81 92 SER A O 1
ATOM 768 N N . ARG A 1 93 ? 9.711 2.226 13.182 1.00 90.38 93 ARG A N 1
ATOM 769 C CA . ARG A 1 93 ? 8.600 2.995 13.752 1.00 90.38 93 ARG A CA 1
ATOM 770 C C . ARG A 1 93 ? 7.416 2.089 14.076 1.00 90.38 93 ARG A C 1
ATOM 772 O O . ARG A 1 93 ? 7.423 1.359 15.059 1.00 90.38 93 ARG A O 1
ATOM 779 N N . ASP A 1 94 ? 6.381 2.162 13.251 1.00 90.62 94 ASP A N 1
ATOM 780 C CA . ASP A 1 94 ? 5.055 1.643 13.543 1.00 90.62 94 ASP A CA 1
ATOM 781 C C . ASP A 1 94 ? 4.958 0.127 13.368 1.00 90.62 94 ASP A C 1
ATOM 783 O O . ASP A 1 94 ? 4.216 -0.524 14.094 1.00 90.62 94 ASP A O 1
ATOM 787 N N . MET A 1 95 ? 5.725 -0.451 12.442 1.00 91.00 95 MET A N 1
ATOM 788 C CA . MET A 1 95 ? 5.759 -1.904 12.249 1.00 91.00 95 MET A CA 1
ATOM 789 C C . MET A 1 95 ? 6.687 -2.611 13.239 1.00 91.00 95 MET A C 1
ATOM 791 O O . MET A 1 95 ? 6.510 -3.803 13.477 1.00 91.00 95 MET A O 1
ATOM 795 N N . GLY A 1 96 ? 7.653 -1.909 13.840 1.00 89.56 96 GLY A N 1
ATOM 796 C CA . GLY A 1 96 ? 8.514 -2.454 14.897 1.00 89.56 96 GLY A CA 1
ATOM 797 C C . GLY A 1 96 ? 7.783 -2.619 16.226 1.00 89.56 96 GLY A C 1
ATOM 798 O O . GLY A 1 96 ? 7.922 -3.653 16.886 1.00 89.56 96 GLY A O 1
ATOM 799 N N . ASP A 1 97 ? 6.950 -1.636 16.569 1.00 92.62 97 ASP A N 1
ATOM 800 C CA . ASP A 1 97 ? 6.099 -1.620 17.759 1.00 92.62 97 ASP A CA 1
ATOM 801 C C . ASP A 1 97 ? 4.629 -1.361 17.384 1.00 92.62 97 ASP A C 1
ATOM 803 O O . ASP A 1 97 ? 4.070 -0.280 17.582 1.00 92.62 97 ASP A O 1
ATOM 807 N N . ILE A 1 98 ? 3.995 -2.388 16.812 1.00 93.00 98 ILE A N 1
ATOM 808 C CA . ILE A 1 98 ? 2.595 -2.319 16.371 1.00 93.00 98 ILE A CA 1
ATOM 809 C C . ILE A 1 98 ? 1.667 -2.031 17.552 1.00 93.00 98 ILE A C 1
ATOM 811 O O . ILE A 1 98 ? 0.747 -1.224 17.426 1.00 93.00 98 ILE A O 1
ATOM 815 N N . GLN A 1 99 ? 1.907 -2.663 18.702 1.00 91.81 99 GLN A N 1
ATOM 816 C CA . GLN A 1 99 ? 1.055 -2.509 19.875 1.00 91.81 99 GLN A CA 1
ATOM 817 C C . GLN A 1 99 ? 1.147 -1.082 20.426 1.00 91.81 99 GLN A C 1
ATOM 819 O O . GLN A 1 99 ? 0.121 -0.413 20.557 1.00 91.81 99 GLN A O 1
ATOM 824 N N . GLY A 1 100 ? 2.359 -0.569 20.654 1.00 90.94 100 GLY A N 1
ATOM 825 C CA . GLY A 1 100 ? 2.557 0.788 21.156 1.00 90.94 100 GLY A CA 1
ATOM 826 C C . GLY A 1 100 ? 2.171 1.883 20.159 1.00 90.94 100 GLY A C 1
ATOM 827 O O . GLY A 1 100 ? 1.856 3.002 20.570 1.00 90.94 100 GLY A O 1
ATOM 828 N N . PHE A 1 101 ? 2.134 1.602 18.853 1.00 91.94 101 PHE A N 1
ATOM 829 C CA . PHE A 1 101 ? 1.739 2.590 17.846 1.00 91.94 101 PHE A CA 1
ATOM 830 C C . PHE A 1 101 ? 0.237 2.570 17.525 1.00 91.94 101 PHE A C 1
ATOM 832 O O . PHE A 1 101 ? -0.408 3.625 17.479 1.00 91.94 101 PHE A O 1
ATOM 839 N N . TYR A 1 102 ? -0.326 1.381 17.300 1.00 93.94 102 TYR A N 1
ATOM 840 C CA . TYR A 1 102 ? -1.672 1.207 16.758 1.00 93.94 102 TYR A CA 1
ATOM 841 C C . TYR A 1 102 ? -2.724 0.773 17.773 1.00 93.94 102 TYR A C 1
ATOM 843 O O . TYR A 1 102 ? -3.894 0.879 17.443 1.00 93.94 102 TYR A O 1
ATOM 851 N N . MET A 1 103 ? -2.381 0.307 18.975 1.00 91.06 103 MET A N 1
ATOM 852 C CA . MET A 1 103 ? -3.384 -0.106 19.973 1.00 91.06 103 MET A CA 1
ATOM 853 C C . MET A 1 103 ? -3.670 1.009 20.988 1.00 91.06 103 MET A C 1
ATOM 855 O O . MET A 1 103 ? -3.638 0.789 22.196 1.00 91.06 103 MET A O 1
ATOM 859 N N . LYS A 1 104 ? -3.917 2.232 20.502 1.00 89.06 104 LYS A N 1
ATOM 860 C CA . LYS A 1 104 ? -4.260 3.397 21.341 1.00 89.06 104 LYS A CA 1
ATOM 861 C C . LYS A 1 104 ? -5.758 3.705 21.278 1.00 89.06 104 LYS A C 1
ATOM 863 O O . LYS A 1 104 ? -6.527 3.054 20.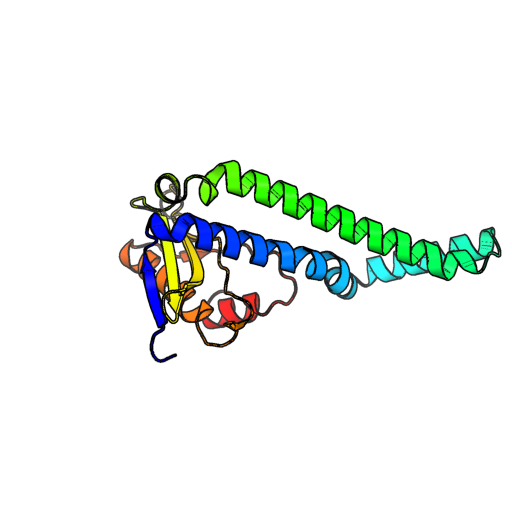578 1.00 89.06 104 LYS A O 1
ATOM 868 N N . SER A 1 105 ? -6.199 4.726 22.009 1.00 85.62 105 SER A N 1
ATOM 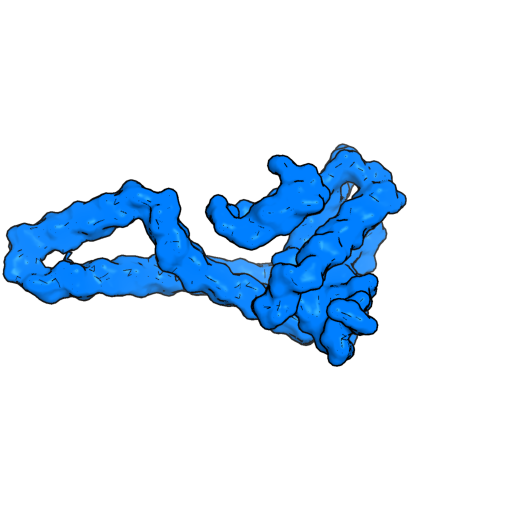869 C CA . SER A 1 105 ? -7.588 5.201 21.944 1.00 85.62 105 SER A CA 1
ATOM 870 C C . SER A 1 105 ? -7.947 5.779 20.570 1.00 85.62 105 SER A C 1
ATOM 872 O O . SER A 1 105 ? -9.062 5.599 20.098 1.00 85.62 105 SER A O 1
ATOM 874 N N . ASN A 1 106 ? -7.001 6.445 19.905 1.00 90.81 106 ASN A N 1
ATOM 875 C CA . ASN A 1 106 ? -7.198 7.087 18.605 1.00 90.81 106 ASN A CA 1
ATOM 876 C C . ASN A 1 106 ? -6.643 6.275 17.425 1.00 90.81 106 ASN A C 1
ATOM 878 O O . ASN A 1 106 ? -6.642 6.771 16.300 1.00 90.81 106 ASN A O 1
ATOM 882 N N . SER A 1 107 ? -6.138 5.064 17.648 1.00 94.56 107 SER A N 1
ATOM 883 C CA . SER A 1 107 ? -5.637 4.199 16.582 1.00 94.56 107 SER A CA 1
ATOM 884 C C . SER A 1 107 ? -6.087 2.759 16.785 1.00 94.56 107 SER A C 1
ATOM 886 O O . SER A 1 107 ? -6.395 2.327 17.896 1.00 94.56 107 SER A O 1
ATOM 888 N N . ARG A 1 108 ? -6.181 2.011 15.688 1.00 96.31 108 ARG A N 1
ATOM 889 C CA . ARG A 1 108 ? -6.433 0.570 15.735 1.00 96.31 108 ARG A CA 1
ATOM 890 C C . ARG A 1 108 ? -5.848 -0.102 14.504 1.00 96.31 108 ARG A C 1
ATOM 892 O O . ARG A 1 108 ? -5.825 0.494 13.430 1.00 96.31 108 ARG A O 1
ATOM 899 N N . LEU A 1 109 ? -5.384 -1.337 14.649 1.00 97.56 109 LEU A N 1
ATOM 900 C CA . LEU A 1 109 ? -4.971 -2.201 13.544 1.00 97.56 109 LEU A CA 1
ATOM 901 C C . LEU A 1 109 ? -5.832 -3.460 13.572 1.00 97.56 109 LEU A C 1
ATOM 903 O O . LEU A 1 109 ? -6.002 -4.078 14.623 1.00 97.56 109 LEU A O 1
ATOM 907 N N . TRP A 1 110 ? -6.373 -3.822 12.415 1.00 98.19 110 TRP A N 1
ATOM 908 C CA . TRP A 1 110 ? -7.141 -5.045 12.231 1.00 98.19 110 TRP A CA 1
ATOM 909 C C . TRP A 1 110 ? -6.415 -5.989 11.295 1.00 98.19 110 TRP A C 1
ATOM 911 O O . TRP A 1 110 ? -5.768 -5.571 10.329 1.00 98.19 110 TRP A O 1
ATOM 921 N N . VAL A 1 111 ? -6.602 -7.271 11.573 1.00 98.00 111 VAL A N 1
ATOM 922 C CA . VAL A 1 111 ? -6.146 -8.380 10.752 1.00 98.00 111 VAL A CA 1
ATOM 923 C C . VAL A 1 111 ? -7.357 -9.122 10.196 1.00 98.00 111 VAL A C 1
ATOM 925 O O . VAL A 1 111 ? -8.369 -9.320 10.871 1.00 98.00 111 VAL A O 1
ATOM 928 N N . ALA A 1 112 ? -7.267 -9.520 8.935 1.00 97.75 112 ALA A N 1
ATOM 929 C CA . ALA A 1 112 ? -8.181 -10.458 8.313 1.00 97.75 112 ALA A CA 1
ATOM 930 C C . ALA A 1 112 ? -7.546 -11.843 8.377 1.00 97.75 112 ALA A C 1
ATOM 932 O O . ALA A 1 112 ? -6.511 -12.078 7.755 1.00 97.75 112 ALA A O 1
ATOM 933 N N . VAL A 1 113 ? -8.182 -12.751 9.108 1.00 96.69 113 VAL A N 1
ATOM 934 C CA . VAL A 1 113 ? -7.740 -14.130 9.283 1.00 96.69 113 VAL A CA 1
ATOM 935 C C . VAL A 1 113 ? -8.621 -15.035 8.435 1.00 96.69 113 VAL A C 1
ATOM 937 O O . VAL A 1 113 ? -9.850 -14.982 8.515 1.00 96.69 113 VAL A O 1
ATOM 940 N N . LEU A 1 114 ? -7.997 -15.868 7.609 1.00 94.50 114 LEU A N 1
ATOM 941 C CA . LEU A 1 114 ? -8.673 -16.870 6.796 1.00 94.50 114 LEU A CA 1
ATOM 942 C C . LEU A 1 114 ? -8.017 -18.222 7.052 1.00 94.50 114 LEU A C 1
ATOM 944 O O . LEU A 1 114 ? -6.831 -18.395 6.789 1.00 94.50 114 LEU A O 1
ATOM 948 N N . ARG A 1 115 ? -8.801 -19.189 7.552 1.00 91.00 115 ARG A N 1
ATOM 949 C CA . ARG A 1 115 ? -8.308 -20.540 7.899 1.00 91.00 115 ARG A CA 1
ATOM 950 C C . ARG A 1 115 ? -7.096 -20.506 8.850 1.00 91.00 115 ARG A C 1
ATOM 952 O O . ARG A 1 115 ? -6.137 -21.240 8.654 1.00 91.00 115 ARG A O 1
ATOM 959 N N . GLY A 1 116 ? -7.139 -19.624 9.849 1.00 89.69 116 GLY A N 1
ATOM 960 C CA . GLY A 1 116 ? -6.085 -19.491 10.861 1.00 89.69 116 GLY A CA 1
ATOM 961 C C . GLY A 1 116 ? -4.843 -18.708 10.426 1.00 89.69 116 GLY A C 1
ATOM 962 O O . GLY A 1 116 ? -3.965 -18.522 11.252 1.00 89.69 116 GLY A O 1
ATOM 963 N N . LYS A 1 117 ? -4.773 -18.220 9.180 1.00 93.06 117 LYS A N 1
ATOM 964 C CA . LYS A 1 117 ? -3.651 -17.414 8.677 1.00 93.06 117 LYS A CA 1
ATOM 965 C C . LYS A 1 117 ? -4.056 -15.957 8.474 1.00 93.06 117 LYS A C 1
ATOM 967 O O . LYS A 1 117 ? -5.144 -15.697 7.947 1.00 93.06 117 LYS A O 1
ATOM 972 N N . VAL A 1 118 ? -3.181 -15.012 8.811 1.00 96.56 118 VAL A N 1
ATOM 973 C CA . VAL A 1 118 ? -3.372 -13.595 8.480 1.00 96.56 118 VAL A CA 1
ATOM 974 C C . VAL A 1 118 ? -3.195 -13.398 6.973 1.00 96.56 118 VAL A C 1
ATOM 976 O O . VAL A 1 118 ? -2.139 -13.646 6.397 1.00 96.56 118 VAL A O 1
ATOM 979 N N . VAL A 1 119 ? -4.255 -12.937 6.313 1.00 96.62 119 VAL A N 1
ATOM 980 C CA . VAL A 1 119 ? -4.304 -12.712 4.857 1.00 96.62 119 VAL A CA 1
ATOM 981 C C . VAL A 1 119 ? -4.560 -11.253 4.491 1.00 96.62 119 VAL A C 1
ATOM 983 O O . VAL A 1 119 ? -4.649 -10.908 3.313 1.00 96.62 119 VAL A O 1
ATOM 986 N N . GLY A 1 120 ? -4.714 -10.373 5.474 1.00 96.62 120 GLY A N 1
ATOM 987 C CA . GLY A 1 120 ? -4.950 -8.959 5.232 1.00 96.62 120 GLY A CA 1
ATOM 988 C C . GLY A 1 120 ? -4.751 -8.126 6.484 1.00 96.62 120 GLY A C 1
ATOM 989 O O . GLY A 1 120 ? -5.025 -8.596 7.582 1.00 96.62 120 GLY A O 1
ATOM 990 N N . ILE A 1 121 ? -4.302 -6.890 6.311 1.00 97.44 121 ILE A N 1
ATOM 991 C CA . ILE A 1 121 ? -4.093 -5.921 7.387 1.00 97.44 121 ILE A CA 1
ATOM 992 C C . ILE A 1 121 ? -4.636 -4.556 6.977 1.00 97.44 121 ILE A C 1
ATOM 994 O O . ILE A 1 121 ? -4.643 -4.206 5.793 1.00 97.44 121 ILE A O 1
ATOM 998 N N . VAL A 1 122 ? -5.082 -3.777 7.958 1.00 97.38 122 VAL A N 1
ATOM 999 C CA . VAL A 1 122 ? -5.363 -2.347 7.800 1.00 97.38 122 VAL A CA 1
ATOM 1000 C C . VAL A 1 122 ? -5.234 -1.646 9.144 1.00 97.38 122 VAL A C 1
ATOM 1002 O O . VAL A 1 122 ? -5.588 -2.209 10.177 1.00 97.38 122 VAL A O 1
ATOM 1005 N N . ALA A 1 123 ? -4.769 -0.403 9.129 1.00 97.12 123 ALA A N 1
ATOM 1006 C CA . ALA A 1 123 ? -4.710 0.444 10.305 1.00 97.12 123 ALA A CA 1
ATOM 1007 C C . ALA A 1 123 ? -5.547 1.716 10.133 1.00 97.12 123 ALA A C 1
ATOM 1009 O O . ALA A 1 123 ? -5.619 2.289 9.047 1.00 97.12 123 ALA A O 1
ATOM 1010 N N . ALA A 1 124 ? -6.138 2.170 11.232 1.00 97.12 124 ALA A N 1
ATOM 1011 C CA . ALA A 1 124 ? -6.748 3.478 11.401 1.00 97.12 124 ALA A CA 1
ATOM 1012 C C . ALA A 1 124 ? -5.888 4.308 12.357 1.00 97.12 124 ALA A C 1
ATOM 1014 O O . ALA A 1 124 ? -5.515 3.833 13.431 1.00 97.12 124 ALA A O 1
ATOM 1015 N N . VAL A 1 125 ? -5.591 5.553 11.985 1.00 95.94 125 VAL A N 1
ATOM 1016 C CA . VAL A 1 125 ? -4.873 6.506 12.840 1.00 95.94 125 VAL A CA 1
ATOM 1017 C C . VAL A 1 125 ? -5.606 7.838 12.842 1.00 95.94 125 VAL A C 1
ATOM 1019 O O . VAL A 1 125 ? -5.556 8.589 11.873 1.00 95.94 125 VAL A O 1
ATOM 1022 N N . GLY A 1 126 ? -6.287 8.145 13.938 1.00 93.88 126 GLY A N 1
ATOM 1023 C CA . GLY A 1 126 ? -6.921 9.435 14.169 1.00 93.88 126 GLY A CA 1
ATOM 1024 C C . GLY A 1 126 ? -5.887 10.537 14.368 1.00 93.88 126 GLY A C 1
ATOM 1025 O O . GLY A 1 126 ? -5.008 10.429 15.230 1.00 93.88 126 GLY A O 1
ATOM 1026 N N . GLN A 1 127 ? -5.996 11.618 13.597 1.00 88.00 127 GLN A N 1
ATOM 1027 C CA . GLN A 1 127 ? -5.152 12.789 13.811 1.00 88.00 127 GLN A CA 1
ATOM 1028 C C . GLN A 1 127 ? -5.505 13.488 15.128 1.00 88.00 127 GLN A C 1
ATOM 1030 O O . GLN A 1 127 ? -6.672 13.631 15.474 1.00 88.00 127 GLN A O 1
ATOM 1035 N N . GLN A 1 128 ? -4.485 13.953 15.855 1.00 77.50 128 GLN A N 1
ATOM 1036 C CA . GLN A 1 128 ? -4.669 14.605 17.159 1.00 77.50 128 GLN A CA 1
ATOM 1037 C C . GLN A 1 128 ? -5.217 16.037 17.069 1.00 77.50 128 GLN A C 1
ATOM 1039 O O . GLN A 1 128 ? -5.621 16.608 18.077 1.00 77.50 128 GLN A O 1
ATOM 1044 N N . LYS A 1 129 ? -5.232 16.640 15.874 1.00 80.69 129 LYS A N 1
ATOM 1045 C CA . LYS A 1 129 ? -5.780 17.987 15.688 1.00 80.69 129 LYS A CA 1
ATOM 1046 C C . LYS A 1 129 ? -7.298 17.971 15.924 1.00 80.69 129 LYS A C 1
ATOM 1048 O O . LYS A 1 129 ? -7.955 17.045 15.443 1.00 80.69 129 LYS A O 1
ATOM 1053 N N . PRO A 1 130 ? -7.878 18.985 16.593 1.00 76.75 130 PRO A N 1
ATOM 1054 C CA . PRO A 1 130 ? -9.326 19.103 16.737 1.00 76.75 130 PRO A CA 1
ATOM 1055 C C . PRO A 1 130 ? -10.022 19.034 15.373 1.00 76.75 130 PRO A C 1
ATOM 1057 O O . PRO A 1 130 ? -9.688 19.788 14.461 1.00 76.75 130 PRO A O 1
ATOM 1060 N N . GLY A 1 131 ? -10.960 18.097 15.215 1.00 80.62 131 GLY A N 1
ATOM 1061 C CA . GLY A 1 131 ? -11.652 17.863 13.942 1.00 80.62 131 GLY A CA 1
ATOM 1062 C C . GLY A 1 131 ? -10.812 17.181 12.852 1.00 80.62 131 GLY A C 1
ATOM 1063 O O . GLY A 1 131 ? -11.262 17.113 11.708 1.00 80.62 131 GLY A O 1
ATOM 1064 N N . GLY A 1 132 ? -9.618 16.679 13.180 1.00 89.12 132 GLY A N 1
ATOM 1065 C CA . GLY A 1 132 ? -8.757 15.947 12.255 1.00 89.12 132 GLY A CA 1
ATOM 1066 C C . GLY A 1 132 ? -9.378 14.620 11.791 1.00 89.12 132 GLY A C 1
ATOM 1067 O O . GLY A 1 132 ? -10.178 14.029 12.519 1.00 89.12 132 GLY A O 1
ATOM 1068 N N . PRO A 1 133 ? -9.036 14.135 10.585 1.00 94.38 133 PRO A N 1
ATOM 1069 C CA . PRO A 1 133 ? -9.592 12.897 10.047 1.00 94.38 133 PRO A CA 1
ATOM 1070 C C . PRO A 1 133 ? -8.953 11.649 10.671 1.00 94.38 133 PRO A C 1
ATOM 1072 O O . PRO A 1 133 ? -7.877 11.710 11.276 1.00 94.38 133 PRO A O 1
ATOM 1075 N N . VAL A 1 134 ? -9.581 10.493 10.445 1.00 95.94 134 VAL A N 1
ATOM 1076 C CA . VAL A 1 134 ? -8.902 9.195 10.573 1.00 95.94 134 VAL A CA 1
ATOM 1077 C C . VAL A 1 134 ? -8.147 8.915 9.291 1.00 95.94 134 VAL A C 1
ATOM 1079 O O . VAL A 1 134 ? -8.716 8.968 8.207 1.00 95.94 134 VAL A O 1
ATOM 1082 N N . GLU A 1 135 ? -6.875 8.578 9.398 1.00 95.94 135 GLU A N 1
ATOM 1083 C CA . GLU A 1 135 ? -6.093 8.122 8.263 1.00 95.94 135 GLU A CA 1
ATOM 1084 C C . GLU A 1 135 ? -6.126 6.593 8.170 1.00 95.94 135 GLU A C 1
ATOM 1086 O O . GLU A 1 135 ? -5.756 5.895 9.117 1.00 95.94 135 GLU A O 1
ATOM 1091 N N . LEU A 1 136 ? -6.551 6.073 7.018 1.00 96.00 136 LEU A N 1
ATOM 1092 C CA . LEU A 1 136 ? -6.417 4.667 6.663 1.00 96.00 136 LEU A CA 1
ATOM 1093 C C . LEU A 1 136 ? -4.982 4.426 6.199 1.00 96.00 136 LEU A C 1
ATOM 1095 O O . LEU A 1 136 ? -4.528 4.978 5.195 1.00 96.00 136 LEU A O 1
ATOM 1099 N N . ARG A 1 137 ? -4.267 3.574 6.929 1.00 93.88 137 ARG A N 1
ATOM 1100 C CA . ARG A 1 137 ? -2.869 3.235 6.667 1.00 93.88 137 ARG A CA 1
ATOM 1101 C C . ARG A 1 137 ? -2.677 1.733 6.536 1.00 93.88 137 ARG A C 1
ATOM 1103 O O . ARG A 1 137 ? -3.495 0.935 6.983 1.00 93.88 137 ARG A O 1
ATOM 1110 N N . ARG A 1 138 ? -1.542 1.358 5.938 1.00 93.06 138 ARG A N 1
ATOM 1111 C CA . ARG A 1 138 ? -1.013 -0.019 5.941 1.00 93.06 138 ARG A CA 1
ATOM 1112 C C . ARG A 1 138 ? -1.984 -1.071 5.397 1.00 93.06 138 ARG A C 1
ATOM 1114 O O . ARG A 1 138 ? -1.918 -2.224 5.799 1.00 93.06 138 ARG A O 1
ATOM 1121 N N . MET A 1 139 ? -2.873 -0.689 4.480 1.00 93.75 139 MET A N 1
ATOM 1122 C CA . MET A 1 139 ? -3.766 -1.649 3.842 1.00 93.75 139 MET A CA 1
ATOM 1123 C C . MET A 1 139 ? -2.974 -2.585 2.926 1.00 93.75 139 MET A C 1
ATOM 1125 O O . MET A 1 139 ? -2.429 -2.146 1.915 1.00 93.75 139 MET A O 1
ATOM 1129 N N . SER A 1 140 ? -2.949 -3.872 3.265 1.00 93.44 140 SER A N 1
ATOM 1130 C CA . SER A 1 140 ? -2.361 -4.935 2.444 1.00 93.44 140 SER A CA 1
ATOM 1131 C C . SER A 1 140 ? -3.237 -6.183 2.508 1.00 93.44 140 SER A C 1
ATOM 1133 O O . SER A 1 140 ? -3.861 -6.460 3.529 1.00 93.44 140 SER A O 1
ATOM 1135 N N . VAL A 1 141 ? -3.317 -6.922 1.403 1.00 94.19 141 VAL A N 1
ATOM 1136 C CA . VAL A 1 141 ? -4.043 -8.195 1.300 1.00 94.19 141 VAL A CA 1
ATOM 1137 C C . VAL A 1 141 ? -3.165 -9.172 0.535 1.00 94.19 141 VAL A C 1
ATOM 1139 O O . VAL A 1 141 ? -2.625 -8.819 -0.523 1.00 94.19 141 VAL A O 1
ATOM 1142 N N . ASP A 1 142 ? -3.067 -10.394 1.053 1.00 93.69 142 ASP A N 1
ATOM 1143 C CA . ASP A 1 142 ? -2.323 -11.498 0.457 1.00 93.69 142 ASP A CA 1
ATOM 1144 C C . ASP A 1 142 ? -2.768 -11.692 -0.992 1.00 93.69 142 ASP A C 1
ATOM 1146 O O . ASP A 1 142 ? -3.967 -11.717 -1.297 1.00 93.69 142 ASP A O 1
ATOM 1150 N N . ARG A 1 143 ? -1.797 -11.804 -1.902 1.00 89.88 143 ARG A N 1
ATOM 1151 C CA . ARG A 1 143 ? -2.038 -11.852 -3.346 1.00 89.88 143 ARG A CA 1
ATOM 1152 C C . ARG A 1 143 ? -3.005 -12.963 -3.751 1.00 89.88 143 ARG A C 1
ATOM 1154 O O . ARG A 1 143 ? -3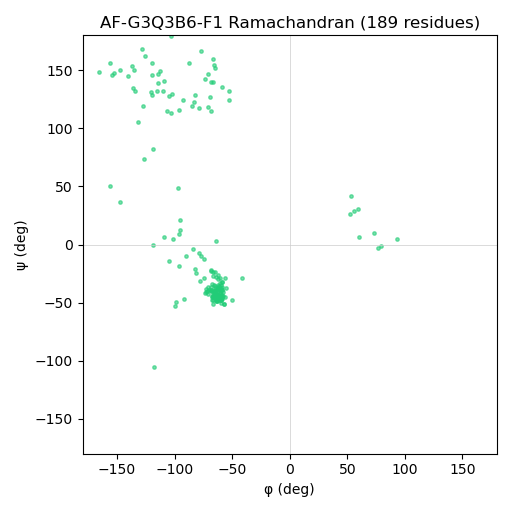.834 -12.724 -4.630 1.00 89.88 143 ARG A O 1
ATOM 1161 N N . SER A 1 144 ? -2.937 -14.124 -3.098 1.00 90.62 144 SER A N 1
ATOM 1162 C CA . SER A 1 144 ? -3.808 -15.279 -3.359 1.00 90.62 144 SER A CA 1
ATOM 1163 C C . SER A 1 144 ? -5.265 -15.037 -2.950 1.00 90.62 144 SER A C 1
ATOM 1165 O O . SER A 1 144 ? -6.176 -15.654 -3.496 1.00 90.62 144 SER A O 1
ATOM 1167 N N . CYS A 1 145 ? -5.494 -14.096 -2.032 1.00 90.81 145 CYS A N 1
ATOM 1168 C CA . CYS A 1 145 ? -6.801 -13.803 -1.451 1.00 90.81 145 CYS A CA 1
ATOM 1169 C C . CYS A 1 145 ? -7.387 -12.455 -1.922 1.00 90.81 145 CYS A C 1
ATOM 1171 O O . CYS A 1 145 ? -8.441 -12.008 -1.450 1.00 90.81 145 CYS A O 1
ATOM 1173 N N . ARG A 1 146 ? -6.732 -11.777 -2.875 1.00 90.00 146 ARG A N 1
ATOM 1174 C CA . ARG A 1 146 ? -7.245 -10.538 -3.482 1.00 90.00 146 ARG A CA 1
ATOM 1175 C C . ARG A 1 146 ? -8.508 -10.806 -4.295 1.00 90.00 146 ARG A C 1
ATOM 1177 O O . ARG A 1 146 ? -8.797 -11.922 -4.706 1.00 90.00 146 ARG A O 1
ATOM 1184 N N . ARG A 1 147 ? -9.289 -9.743 -4.525 1.00 87.75 147 ARG A N 1
ATOM 1185 C CA . ARG A 1 147 ? -10.583 -9.779 -5.244 1.00 87.75 147 ARG A CA 1
ATOM 1186 C C . ARG A 1 147 ? -11.654 -10.677 -4.598 1.00 87.75 147 ARG A C 1
ATOM 1188 O O . ARG A 1 147 ? -12.753 -10.762 -5.125 1.00 87.75 147 ARG A O 1
ATOM 1195 N N . CYS A 1 148 ? -11.389 -11.224 -3.411 1.00 90.06 148 CYS A N 1
ATOM 1196 C CA . CYS A 1 148 ? -12.336 -11.998 -2.607 1.00 90.06 148 CYS A CA 1
ATOM 1197 C C . CYS A 1 148 ? -13.061 -11.144 -1.548 1.00 90.06 148 CYS A C 1
ATOM 1199 O O . CYS A 1 148 ? -13.504 -11.660 -0.533 1.00 90.06 148 CYS A O 1
ATOM 1201 N N . GLY A 1 149 ? -13.125 -9.818 -1.711 1.00 92.00 149 GLY A N 1
ATOM 1202 C CA . GLY A 1 149 ? -13.818 -8.927 -0.764 1.00 92.00 149 GLY A CA 1
ATOM 1203 C C . GLY A 1 149 ? -13.085 -8.622 0.554 1.00 92.00 149 GLY A C 1
ATOM 1204 O O . GLY A 1 149 ? -13.557 -7.776 1.304 1.00 92.00 149 GLY A O 1
ATOM 1205 N N . ILE A 1 150 ? -11.913 -9.211 0.819 1.00 95.19 150 ILE A N 1
ATOM 1206 C CA . ILE A 1 150 ? -11.151 -8.997 2.069 1.00 95.19 150 ILE A CA 1
ATOM 1207 C C . ILE A 1 150 ? -10.783 -7.525 2.279 1.00 95.19 150 ILE A C 1
ATOM 1209 O O . ILE A 1 150 ? -11.028 -6.972 3.347 1.00 95.19 150 ILE A O 1
ATOM 1213 N N . GLY A 1 151 ? -10.261 -6.860 1.244 1.00 94.38 151 GLY A N 1
ATOM 1214 C CA . GLY A 1 151 ? -9.938 -5.433 1.329 1.00 94.38 151 GLY A CA 1
ATOM 1215 C C . GLY A 1 151 ? -11.166 -4.569 1.637 1.00 94.38 151 GLY A C 1
ATOM 1216 O O . GLY A 1 151 ? -11.063 -3.584 2.357 1.00 94.38 151 GLY A O 1
ATOM 1217 N N . LEU A 1 152 ? -12.348 -4.963 1.151 1.00 95.38 152 LEU A N 1
ATOM 1218 C CA . LEU A 1 152 ? -13.593 -4.253 1.445 1.00 95.38 152 LEU A CA 1
ATOM 1219 C C . LEU A 1 152 ? -14.007 -4.457 2.907 1.00 95.38 152 LEU A C 1
ATOM 1221 O O . LEU A 1 152 ? -14.390 -3.496 3.566 1.00 95.38 152 LEU A O 1
ATOM 1225 N N . ALA A 1 153 ? -13.894 -5.684 3.423 1.00 96.06 153 ALA A N 1
ATOM 1226 C CA . ALA A 1 153 ? -14.179 -5.996 4.822 1.00 96.06 153 ALA A CA 1
ATOM 1227 C C . ALA A 1 153 ? -13.249 -5.232 5.781 1.00 96.06 153 ALA A C 1
ATOM 1229 O O . ALA A 1 153 ? -13.716 -4.629 6.743 1.00 96.06 153 ALA A O 1
ATOM 1230 N N . LEU A 1 154 ? -11.951 -5.184 5.471 1.00 97.44 154 LEU A N 1
ATOM 1231 C CA . LEU A 1 154 ? -10.963 -4.410 6.225 1.00 97.44 154 LEU A CA 1
ATOM 1232 C C . LEU A 1 154 ? -11.258 -2.903 6.176 1.00 97.44 154 LEU A C 1
ATOM 1234 O O . LEU A 1 154 ? -11.308 -2.248 7.212 1.00 97.44 154 LEU A O 1
ATOM 1238 N N . GLY A 1 155 ? 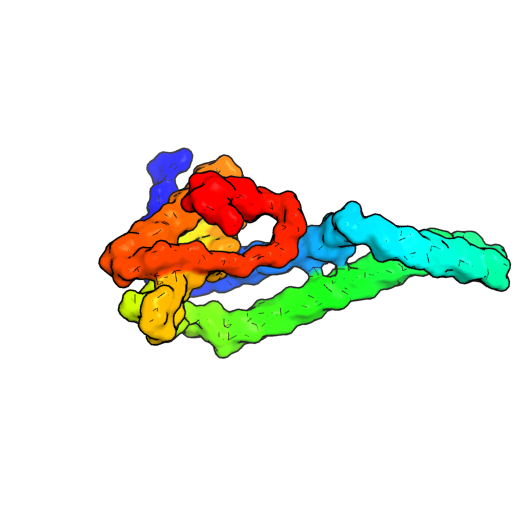-11.508 -2.344 4.990 1.00 96.44 155 GLY A N 1
ATOM 1239 C CA . GLY A 1 155 ? -11.803 -0.916 4.848 1.00 96.44 155 GLY A CA 1
ATOM 1240 C C . GLY A 1 155 ? -13.069 -0.493 5.596 1.00 96.44 155 GLY A C 1
ATOM 1241 O O . GLY A 1 155 ? -13.098 0.579 6.196 1.00 96.44 155 GLY A O 1
ATOM 1242 N N . ARG A 1 156 ? -14.090 -1.359 5.640 1.00 96.31 156 ARG A N 1
ATOM 1243 C CA . ARG A 1 156 ? -15.300 -1.127 6.442 1.00 96.31 156 ARG A CA 1
ATOM 1244 C C . ARG A 1 156 ? -14.998 -1.013 7.934 1.00 96.31 156 ARG A C 1
ATOM 1246 O O . ARG A 1 156 ? -15.556 -0.123 8.561 1.00 96.31 156 ARG A O 1
ATOM 1253 N N . LYS A 1 157 ? -14.065 -1.802 8.483 1.00 97.19 157 LYS A N 1
ATOM 1254 C CA . LYS A 1 157 ? -13.649 -1.661 9.892 1.00 97.19 157 LYS A CA 1
ATOM 1255 C C . LYS A 1 157 ? -13.067 -0.291 10.216 1.00 97.19 157 LYS A C 1
ATOM 1257 O O . LYS A 1 157 ? -13.375 0.264 11.265 1.00 97.19 157 LYS A O 1
ATOM 1262 N N . VAL A 1 158 ? -12.303 0.293 9.296 1.00 97.12 158 VAL A N 1
ATOM 1263 C CA . VAL A 1 158 ? -11.781 1.657 9.466 1.00 97.12 158 VAL A CA 1
ATOM 1264 C C . VAL A 1 158 ? -12.912 2.688 9.480 1.00 97.12 158 VAL A C 1
ATOM 1266 O O . VAL A 1 158 ? -12.895 3.612 10.290 1.00 97.12 158 VAL A O 1
ATOM 1269 N N . VAL A 1 159 ? -13.914 2.524 8.612 1.00 95.88 159 VAL A N 1
ATOM 1270 C CA . VAL A 1 159 ? -15.087 3.411 8.575 1.00 95.88 159 VAL A CA 1
ATOM 1271 C C . VAL A 1 159 ? -15.939 3.254 9.839 1.00 95.88 159 VAL A C 1
ATOM 1273 O O . VAL A 1 159 ? -16.304 4.256 10.446 1.00 95.88 159 VAL A O 1
ATOM 1276 N N . GLU A 1 160 ? -16.198 2.021 10.283 1.00 95.94 160 GLU A N 1
ATOM 1277 C CA . GLU A 1 160 ? -16.893 1.724 11.546 1.00 95.94 160 GLU A CA 1
ATOM 1278 C C . GLU A 1 160 ? -16.183 2.381 12.737 1.00 95.94 160 GLU A C 1
ATOM 1280 O O . GLU A 1 160 ? -16.821 3.043 13.554 1.00 95.94 160 GLU A O 1
ATOM 1285 N N . PHE A 1 161 ? -14.853 2.272 12.799 1.00 95.50 161 PHE A N 1
ATOM 1286 C CA . PHE A 1 161 ? -14.042 2.934 13.817 1.00 95.50 161 PHE A CA 1
ATOM 1287 C C . PHE A 1 161 ? -14.191 4.456 13.778 1.00 95.50 161 PHE A C 1
ATOM 1289 O O . PHE A 1 161 ? -14.376 5.076 14.827 1.00 95.50 161 PHE A O 1
ATOM 1296 N N . ALA A 1 162 ? -14.148 5.057 12.587 1.00 94.75 162 ALA A N 1
ATOM 1297 C CA . ALA A 1 162 ? -14.304 6.497 12.425 1.00 94.75 162 ALA A CA 1
ATOM 1298 C C . ALA A 1 162 ? -15.673 6.981 12.929 1.00 94.75 162 ALA A C 1
ATOM 1300 O O . ALA A 1 162 ? -15.740 7.961 13.670 1.00 94.75 162 ALA A O 1
ATOM 1301 N N . VAL A 1 163 ? -16.746 6.255 12.597 1.00 94.50 163 VAL A N 1
ATOM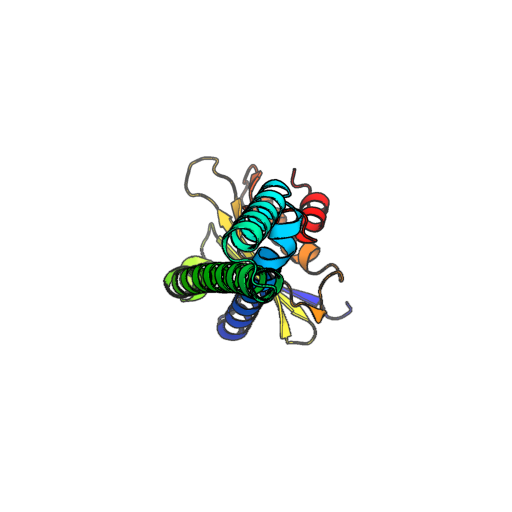 1302 C CA . VAL A 1 163 ? -18.109 6.554 13.061 1.00 94.50 163 VAL A CA 1
ATOM 1303 C C . VAL A 1 163 ? -18.219 6.411 14.579 1.00 94.50 163 VAL A C 1
ATOM 1305 O O . VAL A 1 163 ? -18.693 7.333 15.243 1.00 94.50 163 VAL A O 1
ATOM 1308 N N . ALA A 1 164 ? -17.731 5.303 15.145 1.00 93.75 164 ALA A N 1
ATOM 1309 C CA . ALA A 1 164 ? -17.791 5.040 16.584 1.00 93.75 164 ALA A CA 1
ATOM 1310 C C . ALA A 1 164 ? -17.067 6.115 17.415 1.00 93.75 164 ALA A C 1
ATOM 1312 O O . ALA A 1 164 ? -17.526 6.487 18.493 1.00 93.75 164 ALA A O 1
ATOM 1313 N N . HIS A 1 165 ? -15.973 6.666 16.884 1.00 92.19 165 HIS A N 1
ATOM 1314 C CA . HIS A 1 165 ? -15.182 7.713 17.534 1.00 92.19 165 HIS A CA 1
ATOM 1315 C C . HIS A 1 165 ? -15.564 9.135 17.078 1.00 92.19 165 HIS A C 1
ATOM 1317 O O . HIS A 1 165 ? -14.861 10.092 17.397 1.00 92.19 165 HIS A O 1
ATOM 1323 N N . LYS A 1 166 ? -16.694 9.296 16.368 1.00 92.69 166 LYS A N 1
ATOM 1324 C CA . LYS A 1 166 ? -17.258 10.588 15.928 1.00 92.69 166 LYS A CA 1
ATOM 1325 C C . LYS A 1 166 ? -16.330 11.416 15.025 1.00 92.69 166 LYS A C 1
ATOM 1327 O O . LYS A 1 166 ? -16.391 12.648 15.018 1.00 92.69 166 LYS A O 1
ATOM 1332 N N . TYR A 1 167 ? -15.487 10.757 14.236 1.00 93.62 167 TYR A N 1
ATOM 1333 C CA . TYR A 1 167 ? -14.684 11.425 13.217 1.00 93.62 167 TYR A CA 1
ATOM 1334 C C . TYR A 1 167 ? -15.546 11.847 12.023 1.00 93.62 167 TYR A C 1
ATOM 1336 O O . TYR A 1 167 ? -16.448 11.129 11.598 1.00 93.62 167 TYR A O 1
ATOM 1344 N N . ARG A 1 168 ? -15.247 13.020 11.452 1.00 91.94 168 ARG A N 1
ATOM 1345 C CA . ARG A 1 168 ? -16.017 13.593 10.330 1.00 91.94 168 ARG A CA 1
ATOM 1346 C C . ARG A 1 168 ? -15.636 13.024 8.966 1.00 91.94 168 ARG A C 1
ATOM 1348 O O . ARG A 1 168 ? -16.418 13.120 8.027 1.00 91.94 168 ARG A O 1
ATOM 1355 N N . SER A 1 169 ? -14.420 12.505 8.831 1.00 93.75 169 SER A N 1
ATOM 1356 C CA . SER A 1 169 ? -13.911 11.983 7.564 1.00 93.75 169 SER A CA 1
ATOM 1357 C C . SER A 1 169 ? -12.801 10.958 7.773 1.00 93.75 169 SER A C 1
ATOM 1359 O O . SER A 1 169 ? -12.116 10.943 8.802 1.00 93.75 169 SER A O 1
ATOM 1361 N N . VAL A 1 170 ? -12.636 10.105 6.762 1.00 96.00 170 VAL A N 1
ATOM 1362 C CA . VAL A 1 170 ? -11.520 9.172 6.633 1.00 96.00 170 VAL A CA 1
ATOM 1363 C C . VAL A 1 170 ? -10.711 9.580 5.409 1.00 96.00 170 VAL A C 1
ATOM 1365 O O . VAL A 1 170 ? -11.277 9.809 4.343 1.00 96.00 170 VAL A O 1
ATOM 1368 N N . VAL A 1 171 ? -9.395 9.669 5.557 1.00 95.38 171 VAL A N 1
ATOM 1369 C CA . VAL A 1 171 ? -8.458 10.021 4.483 1.00 95.38 171 VAL A CA 1
ATOM 1370 C C . VAL A 1 171 ? -7.467 8.887 4.257 1.00 95.38 171 VAL A C 1
ATOM 1372 O O . VAL A 1 171 ? -7.224 8.077 5.150 1.00 95.38 171 VAL A O 1
ATOM 1375 N N . LEU A 1 172 ? -6.883 8.813 3.065 1.00 93.12 172 LEU A N 1
ATOM 1376 C CA . LEU A 1 172 ? -5.814 7.867 2.757 1.00 93.12 172 LEU A CA 1
ATOM 1377 C C . LEU A 1 172 ? -4.843 8.472 1.751 1.00 93.12 172 LEU A C 1
ATOM 1379 O O . LEU A 1 172 ? -5.235 9.274 0.906 1.00 93.12 172 LEU A O 1
ATOM 1383 N N . GLY A 1 173 ? -3.583 8.052 1.825 1.00 85.44 173 GLY A N 1
ATOM 1384 C CA . GLY A 1 173 ? -2.589 8.307 0.789 1.00 85.44 173 GLY A CA 1
ATOM 1385 C C . GLY A 1 173 ? -2.376 7.054 -0.052 1.00 85.44 173 GLY A C 1
ATOM 1386 O O . GLY A 1 173 ? -2.121 5.978 0.490 1.00 85.44 173 GLY A O 1
ATOM 1387 N N . THR A 1 174 ? -2.450 7.172 -1.378 1.00 82.00 174 THR A N 1
ATOM 1388 C CA . THR A 1 174 ? -2.065 6.089 -2.288 1.00 82.00 174 THR A CA 1
ATOM 1389 C C . THR A 1 174 ? -1.211 6.629 -3.425 1.00 82.00 174 THR A C 1
ATOM 1391 O O . THR A 1 174 ? -1.516 7.645 -4.036 1.00 82.00 174 THR A O 1
ATOM 1394 N N . THR A 1 175 ? -0.102 5.950 -3.685 1.00 70.56 175 THR A N 1
ATOM 1395 C CA . THR A 1 175 ? 0.872 6.261 -4.744 1.00 70.56 175 THR A CA 1
ATOM 1396 C C . THR A 1 175 ? 0.626 5.431 -6.006 1.00 70.56 175 THR A C 1
ATOM 1398 O O . THR A 1 175 ? 1.445 5.399 -6.921 1.00 70.56 175 THR A O 1
ATOM 1401 N N . SER A 1 176 ? -0.490 4.705 -6.055 1.00 65.75 176 SER A N 1
ATOM 1402 C CA . SER A 1 176 ? -0.842 3.844 -7.176 1.00 65.75 176 SER A CA 1
ATOM 1403 C C . SER A 1 176 ? -1.499 4.640 -8.300 1.00 65.75 176 SER A C 1
ATOM 1405 O O . SER A 1 176 ? -2.553 5.213 -8.094 1.00 65.75 176 SER A O 1
ATOM 1407 N N . TYR A 1 177 ? -0.952 4.614 -9.515 1.00 57.47 177 TYR A N 1
ATOM 1408 C CA . TYR A 1 177 ? -1.491 5.409 -10.628 1.00 57.47 177 TYR A CA 1
ATOM 1409 C C . TYR A 1 177 ? -2.845 4.891 -11.164 1.00 57.47 177 TYR A C 1
ATOM 1411 O O . TYR A 1 177 ? -3.728 5.684 -11.471 1.00 57.47 177 TYR A O 1
ATOM 1419 N N . THR A 1 178 ? -3.063 3.570 -11.214 1.00 55.00 178 THR A N 1
ATOM 1420 C CA . THR A 1 178 ? -4.309 2.929 -11.704 1.00 55.00 178 THR A CA 1
ATOM 1421 C C . THR A 1 178 ? -4.486 1.520 -11.105 1.00 55.00 178 THR A C 1
ATOM 1423 O O . THR A 1 178 ? -4.662 0.521 -11.798 1.00 55.00 178 THR A O 1
ATOM 1426 N N . SER A 1 179 ? -4.375 1.396 -9.779 1.00 69.00 179 SER A N 1
ATOM 1427 C CA . SER A 1 179 ? -4.353 0.084 -9.106 1.00 69.00 179 SER A CA 1
ATOM 1428 C C . SER A 1 179 ? -5.754 -0.441 -8.753 1.00 69.00 179 SER A C 1
ATOM 1430 O O . SER A 1 179 ? -6.666 0.355 -8.505 1.00 69.00 179 SER A O 1
ATOM 1432 N N . PRO A 1 180 ? -5.926 -1.772 -8.601 1.00 80.25 180 PRO A N 1
ATOM 1433 C CA . PRO A 1 180 ? -7.028 -2.376 -7.845 1.00 80.25 180 PRO A CA 1
ATOM 1434 C C . PRO A 1 180 ? -7.366 -1.661 -6.524 1.00 80.25 180 PRO A C 1
ATOM 1436 O O . PRO A 1 180 ? -8.527 -1.654 -6.115 1.00 80.25 180 PRO A O 1
ATOM 1439 N N . ALA A 1 181 ? -6.385 -1.007 -5.890 1.00 83.88 181 ALA A N 1
ATOM 1440 C CA . ALA A 1 181 ? -6.592 -0.159 -4.719 1.00 83.88 181 ALA A CA 1
ATOM 1441 C C . ALA A 1 181 ? -7.590 0.992 -4.975 1.00 83.88 181 ALA A C 1
ATOM 1443 O O . ALA A 1 181 ? -8.505 1.184 -4.182 1.00 83.88 181 ALA A O 1
ATOM 1444 N N . HIS A 1 182 ? -7.514 1.704 -6.107 1.00 88.06 182 HIS A N 1
ATOM 1445 C CA . HIS A 1 182 ? -8.460 2.788 -6.429 1.00 88.06 182 HIS A CA 1
ATOM 1446 C C . HIS A 1 182 ? -9.890 2.284 -6.612 1.00 88.06 182 HIS A C 1
ATOM 1448 O O . HIS A 1 182 ? -10.849 2.951 -6.228 1.00 88.06 182 HIS A O 1
ATOM 1454 N N . GLN A 1 183 ? -10.064 1.106 -7.213 1.00 88.94 183 GLN A N 1
ATOM 1455 C CA . GLN A 1 183 ? -11.393 0.514 -7.343 1.00 88.94 183 GLN A CA 1
ATOM 1456 C C . GLN A 1 183 ? -11.945 0.091 -5.976 1.00 88.94 183 GLN A C 1
ATOM 1458 O O . GLN A 1 183 ? -13.129 0.292 -5.712 1.00 88.94 183 GLN A O 1
ATOM 1463 N N . LEU A 1 184 ? -11.092 -0.452 -5.104 1.00 91.31 184 LEU A N 1
ATOM 1464 C CA . LEU A 1 184 ? -11.452 -0.768 -3.726 1.00 91.31 184 LEU A CA 1
ATOM 1465 C C . LEU A 1 184 ? -11.891 0.488 -2.961 1.00 91.31 184 LEU A C 1
ATOM 1467 O O . LEU A 1 184 ? -12.971 0.488 -2.377 1.00 91.31 184 LEU A O 1
ATOM 1471 N N . TYR A 1 185 ? -11.100 1.560 -3.005 1.00 92.06 185 TYR A N 1
ATOM 1472 C CA . TYR A 1 185 ? -11.406 2.796 -2.286 1.00 92.06 185 TYR A CA 1
ATOM 1473 C C . TYR A 1 185 ? -12.672 3.478 -2.810 1.00 92.06 185 TYR A C 1
ATOM 1475 O O . TYR A 1 185 ? -13.520 3.868 -2.013 1.00 92.06 185 TYR A O 1
ATOM 1483 N N . ARG A 1 186 ? -12.903 3.499 -4.129 1.00 92.00 186 ARG A N 1
ATOM 1484 C CA . ARG A 1 186 ? -14.182 3.976 -4.685 1.00 92.00 186 ARG A CA 1
ATOM 1485 C C . ARG A 1 186 ? -15.379 3.156 -4.198 1.00 92.00 186 ARG A C 1
ATOM 1487 O O . ARG A 1 186 ? -16.409 3.725 -3.861 1.00 92.00 186 ARG A O 1
ATOM 1494 N N . ARG A 1 187 ? -15.247 1.826 -4.100 1.00 92.19 187 ARG A N 1
ATOM 1495 C CA . ARG A 1 187 ? -16.296 0.952 -3.530 1.00 92.19 187 ARG A CA 1
ATOM 1496 C C . ARG A 1 187 ? -16.524 1.178 -2.032 1.00 92.19 187 ARG A C 1
ATOM 1498 O O . ARG A 1 187 ? -17.602 0.863 -1.542 1.00 92.19 187 ARG A O 1
ATOM 1505 N N . LEU A 1 188 ? -15.528 1.701 -1.321 1.00 92.94 188 LEU A N 1
ATOM 1506 C CA . LEU A 1 188 ? -15.637 2.139 0.073 1.00 92.94 188 LEU A CA 1
ATOM 1507 C C . LEU A 1 188 ? -16.197 3.569 0.210 1.00 92.94 188 LEU A C 1
ATOM 1509 O O . LEU A 1 188 ? -16.417 4.015 1.329 1.00 92.94 188 LEU A O 1
ATOM 1513 N N . GLY A 1 189 ? -16.441 4.276 -0.901 1.00 92.88 189 GLY A N 1
ATOM 1514 C CA . GLY A 1 189 ? -17.005 5.629 -0.916 1.00 92.88 189 GLY A CA 1
ATOM 1515 C C . GLY A 1 189 ? -15.978 6.766 -0.946 1.00 92.88 189 GLY A C 1
ATOM 1516 O O . GLY A 1 189 ? -16.378 7.927 -0.898 1.00 92.88 189 GLY A O 1
ATOM 1517 N N . PHE A 1 190 ? -14.681 6.461 -1.055 1.00 92.38 190 PHE A N 1
ATOM 1518 C CA . PHE A 1 190 ? -13.632 7.475 -1.199 1.00 92.38 190 PHE A CA 1
ATOM 1519 C C . PHE A 1 190 ? -13.685 8.123 -2.588 1.00 92.38 190 PHE A C 1
ATOM 1521 O O . PHE A 1 190 ? -14.036 7.466 -3.578 1.00 92.38 190 PHE A O 1
ATOM 1528 N N . ARG A 1 191 ? -13.330 9.407 -2.645 1.00 87.62 191 ARG A N 1
ATOM 1529 C CA . ARG A 1 191 ? -13.344 10.248 -3.845 1.00 87.62 191 ARG A CA 1
ATOM 1530 C C . ARG A 1 191 ? -12.015 10.965 -3.996 1.00 87.62 191 ARG A C 1
ATOM 1532 O O . ARG A 1 191 ? -11.450 11.334 -2.943 1.00 87.62 191 ARG A O 1
#

Solvent-accessible surface area (backbone atoms only — not comparable to full-atom values): 10727 Å² total; per-residue (Å²): 121,98,59,66,47,78,42,71,69,50,83,85,46,51,65,55,53,50,48,50,48,50,54,53,53,56,57,44,29,59,44,52,40,56,56,45,47,74,76,34,62,67,61,50,51,50,53,50,51,54,39,51,53,53,27,72,74,65,73,42,75,63,42,70,56,51,50,58,50,50,53,52,48,50,40,34,51,51,37,43,53,53,50,48,54,50,49,54,54,37,42,75,45,50,65,60,38,45,62,87,58,25,68,47,95,56,23,38,40,37,32,32,30,47,85,90,38,76,42,28,37,32,30,33,41,46,46,87,54,91,89,37,40,27,34,53,39,76,72,34,60,38,79,92,54,55,94,68,54,53,71,57,56,48,53,47,51,47,51,53,50,31,57,78,70,70,40,89,46,78,43,70,86,78,91,64,91,85,40,75,62,58,58,52,40,45,75,73,69,54,130

Nearest PDB structures (foldseek):
  3wr7-assembly1_A-3  TM=6.747E-01  e=5.797E-05  Escherichia coli LY180
  2r7h-assembly1_A  TM=6.807E-01  e=8.737E-05  Oleidesulfovibrio alaskensis G20
  2r7h-assembly1_B  TM=6.818E-01  e=1.765E-04  Oleidesulfovibrio alaskensis G20
  5z6n-assembly1_B  TM=7.989E-01  e=4.009E-04  Escherichia coli K-12
  4xpd-assembly1_C  TM=8.865E-01  e=3.940E-03  Saccharomyces cerevisiae

Sequence (191 aa):
LQNLVVREFEPADKQEVQQLFHDGMMEMVADTAFRGLRHHPESLLLYAAMTVLCFVITVCWWVIVLLPLILLYGRYFYSRRMIHRYLEQASSRDMGDIQGFYMKSNSRLWVAVLRGKVVGIVAAVGQQKPGGPVELRRMSVDRSCRRCGIGLALGRKVVEFAVAHKYRSVVLGTTSYTSPAHQLYRRLGFR

pLDDT: mean 89.6, std 7.67, range [55.0, 98.19]